Protein AF-A0A367I1Z3-F1 (afdb_monomer_lite)

Secondary structure (DSSP, 8-state):
---------EEEEEEEE-TTS---SSGGG-EEEEESSHHHHHSTT--EEEPPHHHHHHHHHTT-HHHHHHTEEEEEEESS---STT-EEEEEEEEEESSTTTSPEEEEEEETTSS-EEEEE--TTBPPPPSEEEEEEEEPPHHHHHHHHHSTTS--S--SPPPGGGGT------------GGGS-BPEEEPPBSS-----

Sequence (200 aa):
MGTNTIGRQSWTLTAVRDFKSALDEDIEWEEFSYGRTSDELEEEDRRTAFLPSGIVYLLVRANLASEALESGFVTEMCSYPKNGEEWVCFERIVLSSIHPPFGPTIARYAVEDGEDSVEMIQLRCGESLPKKLWLRVVELDPSTMAWLIDSDLSLGKHKGQSTLDDWCEIGEVTRNARNKPWKRKQLALPGPPSKSYKFR

Radius of gyration: 18.18 Å; chains: 1; bounding box: 50×52×44 Å

Structure (mmCIF, N/CA/C/O backbone):
data_AF-A0A367I1Z3-F1
#
_entry.id   AF-A0A367I1Z3-F1
#
loop_
_atom_site.group_PDB
_atom_site.id
_atom_site.type_symbol
_atom_site.label_atom_id
_atom_site.label_alt_id
_atom_site.label_comp_id
_atom_site.label_asym_id
_atom_site.label_entity_id
_atom_site.label_seq_id
_atom_site.pdbx_PDB_ins_code
_atom_site.Cartn_x
_atom_site.Cartn_y
_atom_site.Cartn_z
_atom_site.occupancy
_atom_site.B_iso_or_equiv
_atom_site.auth_seq_id
_atom_site.auth_comp_id
_atom_site.auth_asym_id
_atom_site.auth_atom_id
_atom_site.pdbx_PDB_model_num
ATOM 1 N N . MET A 1 1 ? 23.064 -24.450 -12.077 1.00 31.00 1 MET A N 1
ATOM 2 C CA . MET A 1 1 ? 22.209 -23.442 -12.738 1.00 31.00 1 MET A CA 1
ATOM 3 C C . MET A 1 1 ? 20.850 -23.489 -12.062 1.00 31.00 1 MET A C 1
ATOM 5 O O . MET A 1 1 ? 20.111 -24.432 -12.296 1.00 31.00 1 MET A O 1
ATOM 9 N N . GLY A 1 2 ? 20.585 -22.577 -11.125 1.00 30.83 2 GLY A N 1
ATOM 10 C CA . GLY A 1 2 ? 19.311 -22.538 -10.405 1.00 30.83 2 GLY A CA 1
ATOM 11 C C . GLY A 1 2 ? 18.259 -21.844 -11.259 1.00 30.83 2 GLY A C 1
ATOM 12 O O . GLY A 1 2 ? 18.433 -20.690 -11.641 1.00 30.83 2 GLY A O 1
ATOM 13 N N . THR A 1 3 ? 17.189 -22.552 -11.594 1.00 34.47 3 THR A N 1
ATOM 14 C CA . THR A 1 3 ? 15.984 -21.957 -12.164 1.00 34.47 3 THR A CA 1
ATOM 15 C C . THR A 1 3 ? 15.343 -21.081 -11.090 1.00 34.47 3 THR A C 1
ATOM 17 O O . THR A 1 3 ? 14.702 -21.601 -10.181 1.00 34.47 3 THR A O 1
ATOM 20 N N . ASN A 1 4 ? 15.539 -19.761 -11.168 1.00 34.75 4 ASN A N 1
ATOM 21 C CA . ASN A 1 4 ? 14.809 -18.791 -10.351 1.00 34.75 4 ASN A CA 1
ATOM 22 C C . ASN A 1 4 ? 13.333 -18.824 -10.762 1.00 34.75 4 ASN A C 1
ATOM 24 O O . ASN A 1 4 ? 12.885 -18.048 -11.607 1.00 34.75 4 ASN A O 1
ATOM 28 N N . THR A 1 5 ? 12.570 -19.748 -10.189 1.00 38.66 5 THR A N 1
ATOM 29 C CA . THR A 1 5 ? 11.114 -19.670 -10.170 1.00 38.66 5 THR A CA 1
ATOM 30 C C . THR A 1 5 ? 10.752 -18.490 -9.280 1.00 38.66 5 THR A C 1
ATOM 32 O O . THR A 1 5 ? 10.619 -18.646 -8.071 1.00 38.66 5 THR A O 1
ATOM 35 N N . ILE A 1 6 ? 10.637 -17.294 -9.864 1.00 51.25 6 ILE A N 1
ATOM 36 C CA . ILE A 1 6 ? 9.934 -16.179 -9.224 1.00 51.25 6 ILE A CA 1
ATOM 37 C C . ILE A 1 6 ? 8.506 -16.686 -9.030 1.00 51.25 6 ILE A C 1
ATOM 39 O O . ILE A 1 6 ? 7.734 -16.784 -9.986 1.00 51.25 6 ILE A O 1
ATOM 43 N N . GLY A 1 7 ? 8.211 -17.142 -7.815 1.00 57.66 7 GLY A N 1
ATOM 44 C CA . GLY A 1 7 ? 6.911 -17.680 -7.460 1.00 57.66 7 GLY A CA 1
ATOM 45 C C . GLY A 1 7 ? 5.836 -16.647 -7.769 1.00 57.66 7 GLY A C 1
ATOM 46 O O . GLY A 1 7 ? 6.014 -15.449 -7.529 1.00 57.66 7 GLY A O 1
ATOM 47 N N . ARG A 1 8 ? 4.711 -17.108 -8.318 1.00 74.75 8 ARG A N 1
ATOM 48 C CA . ARG A 1 8 ? 3.498 -16.295 -8.378 1.00 74.75 8 ARG A CA 1
ATOM 49 C C . ARG A 1 8 ? 3.098 -15.985 -6.943 1.00 74.75 8 ARG A C 1
ATOM 51 O O . ARG A 1 8 ? 2.644 -16.875 -6.233 1.00 74.75 8 ARG A O 1
ATOM 58 N N . GLN A 1 9 ? 3.312 -14.751 -6.520 1.00 83.94 9 GLN A N 1
ATOM 59 C CA . GLN A 1 9 ? 3.034 -14.317 -5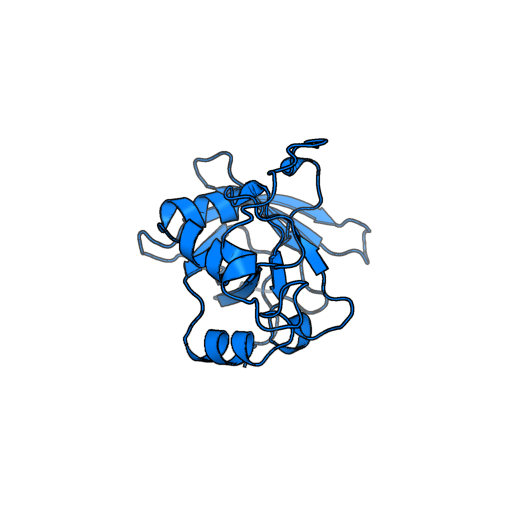.161 1.00 83.94 9 GLN A CA 1
ATOM 60 C C . GLN A 1 9 ? 2.090 -13.132 -5.186 1.00 83.94 9 GLN A C 1
ATOM 62 O O . GLN A 1 9 ? 2.141 -12.302 -6.096 1.00 83.94 9 GLN A O 1
ATOM 67 N N . SER A 1 10 ? 1.229 -13.088 -4.179 1.00 92.62 10 SER A N 1
ATOM 68 C CA . SER A 1 10 ? 0.361 -11.963 -3.876 1.00 92.62 10 SER A CA 1
ATOM 69 C C . SER A 1 10 ? 0.485 -11.622 -2.403 1.00 92.62 10 SER A C 1
ATOM 71 O O . SER A 1 10 ? 0.636 -12.517 -1.570 1.00 92.62 10 SER A O 1
ATOM 73 N N . TRP A 1 11 ? 0.449 -10.337 -2.095 1.00 95.75 11 TRP A N 1
ATOM 74 C CA . TRP A 1 11 ? 0.571 -9.816 -0.740 1.00 95.75 11 TRP A CA 1
ATOM 75 C C . TRP A 1 11 ? -0.134 -8.463 -0.656 1.00 95.75 11 TRP A C 1
ATOM 77 O O . TRP A 1 11 ? -0.562 -7.929 -1.681 1.00 95.75 11 TRP A O 1
ATOM 87 N N . THR A 1 12 ? -0.294 -7.927 0.549 1.00 96.81 12 THR A N 1
ATOM 88 C CA . THR A 1 12 ? -1.122 -6.740 0.780 1.00 96.81 12 THR A CA 1
ATOM 89 C C . THR A 1 12 ? -0.440 -5.736 1.699 1.00 96.81 12 THR A C 1
ATOM 91 O O . THR A 1 12 ? 0.496 -6.048 2.427 1.00 96.81 12 THR A O 1
ATOM 94 N N . LEU A 1 13 ? -0.880 -4.490 1.646 1.00 96.88 13 LEU A N 1
ATOM 95 C CA . LEU A 1 13 ? -0.508 -3.484 2.626 1.00 96.88 13 LEU A CA 1
ATOM 96 C C . LEU A 1 13 ? -1.769 -2.727 3.003 1.00 96.88 13 LEU A C 1
ATOM 98 O O . LEU A 1 13 ? -2.422 -2.162 2.127 1.00 96.88 13 LEU A O 1
ATOM 102 N N . THR A 1 14 ? -2.093 -2.724 4.287 1.00 96.88 14 THR A N 1
ATOM 103 C CA . THR A 1 14 ? -3.223 -1.967 4.814 1.00 96.88 14 THR A CA 1
ATOM 104 C C . THR A 1 14 ? -2.736 -0.579 5.193 1.00 96.88 14 THR A C 1
ATOM 106 O O . THR A 1 14 ? -1.713 -0.447 5.869 1.00 96.88 14 THR A O 1
ATOM 109 N N . ALA A 1 15 ? -3.457 0.444 4.747 1.00 95.44 15 ALA A N 1
ATOM 110 C CA . ALA A 1 15 ? -3.241 1.833 5.109 1.00 95.44 15 ALA A CA 1
ATOM 111 C C . ALA A 1 15 ? -4.505 2.371 5.787 1.00 95.44 15 ALA A C 1
ATOM 113 O O . ALA A 1 15 ? -5.612 2.157 5.303 1.00 95.44 15 ALA A O 1
ATOM 114 N N . VAL A 1 16 ? -4.328 3.065 6.903 1.00 93.38 16 VAL A N 1
ATOM 115 C CA . VAL A 1 16 ? -5.387 3.662 7.721 1.00 93.38 16 VAL A CA 1
ATOM 116 C C . VAL A 1 16 ? -5.079 5.143 7.861 1.00 93.38 16 VAL A C 1
ATOM 118 O O . VAL A 1 16 ? -3.929 5.502 8.133 1.00 93.38 16 VAL A O 1
ATOM 121 N N . ARG A 1 17 ? -6.077 6.006 7.668 1.00 88.56 17 ARG A N 1
ATOM 122 C CA . ARG A 1 17 ? -5.887 7.454 7.808 1.00 88.56 17 ARG A CA 1
ATOM 123 C C . ARG A 1 17 ? -5.414 7.796 9.221 1.00 88.56 17 ARG A C 1
ATOM 125 O O . ARG A 1 17 ? -5.967 7.309 10.204 1.00 88.56 17 ARG A O 1
ATOM 132 N N . ASP A 1 18 ? -4.397 8.648 9.337 1.00 82.12 18 ASP A N 1
ATOM 133 C CA . ASP A 1 18 ? -3.994 9.184 10.636 1.00 82.12 18 ASP A CA 1
ATOM 134 C C . ASP A 1 18 ? -4.840 10.413 10.998 1.00 82.12 18 ASP A C 1
ATOM 136 O O . ASP A 1 18 ? -4.564 11.536 10.576 1.00 82.12 18 ASP A O 1
ATOM 140 N N . PHE A 1 19 ? -5.845 10.221 11.854 1.00 71.31 19 PHE A N 1
ATOM 141 C CA . PHE A 1 19 ? -6.732 11.289 12.343 1.00 71.31 19 PHE A CA 1
ATOM 142 C C . PHE A 1 19 ? -6.039 12.318 13.267 1.00 71.31 19 PHE A C 1
ATOM 144 O O . PHE A 1 19 ? -6.698 13.146 13.904 1.00 71.31 19 PHE A O 1
ATOM 151 N N . LYS A 1 20 ? -4.706 12.265 13.404 1.00 63.59 20 LYS A N 1
ATOM 152 C CA . LYS A 1 20 ? -3.903 13.285 14.099 1.00 63.59 20 LYS A CA 1
ATOM 153 C C . LYS A 1 20 ? -3.451 14.418 13.174 1.00 63.59 20 LYS A C 1
ATOM 155 O O . LYS A 1 20 ? -3.056 15.466 13.706 1.00 63.59 20 LYS A O 1
ATOM 160 N N . SER A 1 21 ? -3.481 14.209 11.854 1.00 56.38 21 SER A N 1
ATOM 161 C CA . SER A 1 21 ? -3.215 15.244 10.850 1.00 56.38 21 SER A CA 1
ATOM 162 C C . SER A 1 21 ? -4.359 16.264 10.821 1.00 56.38 21 SER A C 1
ATOM 164 O O . SER A 1 21 ? -5.495 15.944 11.168 1.00 56.38 21 SER A O 1
ATOM 166 N N . ALA A 1 22 ? -4.055 17.519 10.478 1.00 56.84 22 ALA A N 1
ATOM 167 C CA . ALA A 1 22 ? -5.100 18.516 10.240 1.00 56.84 22 ALA A CA 1
ATOM 168 C C . ALA A 1 22 ? -6.006 18.015 9.109 1.00 56.84 22 ALA A C 1
ATOM 170 O O . ALA A 1 22 ? -5.489 17.419 8.177 1.00 56.84 22 ALA A O 1
ATOM 171 N N . LEU A 1 23 ? -7.317 18.251 9.207 1.00 60.41 23 LEU A N 1
ATOM 172 C CA . LEU A 1 23 ? -8.293 17.855 8.191 1.00 60.41 23 LEU A CA 1
ATOM 173 C C . LEU A 1 23 ? -8.013 18.620 6.886 1.00 60.41 23 LEU A C 1
ATOM 175 O O . LEU A 1 23 ? -8.546 19.713 6.693 1.00 60.41 23 LEU A O 1
ATOM 179 N N . ASP A 1 24 ? -7.155 18.083 6.020 1.00 62.50 24 ASP A N 1
ATOM 180 C CA . ASP A 1 24 ? -7.116 18.474 4.617 1.00 62.50 24 ASP A CA 1
ATOM 181 C C . ASP A 1 24 ? -8.055 17.539 3.835 1.00 62.50 24 ASP A C 1
ATOM 183 O O . ASP A 1 24 ? -8.243 16.363 4.173 1.00 62.50 24 ASP A O 1
ATOM 187 N N . GLU A 1 25 ? -8.724 18.095 2.830 1.00 68.12 25 GLU A N 1
ATOM 188 C CA . GLU A 1 25 ? -9.640 17.337 1.968 1.00 68.12 25 GLU A CA 1
ATOM 189 C C . GLU A 1 25 ? -8.873 16.642 0.834 1.00 68.12 25 GLU A C 1
ATOM 191 O O . GLU A 1 25 ? -9.368 15.689 0.233 1.00 68.12 25 GLU A O 1
ATOM 196 N N . ASP A 1 26 ? -7.643 17.083 0.561 1.00 81.12 26 ASP A N 1
ATOM 197 C CA . ASP A 1 26 ? -6.820 16.545 -0.511 1.00 81.12 26 ASP A CA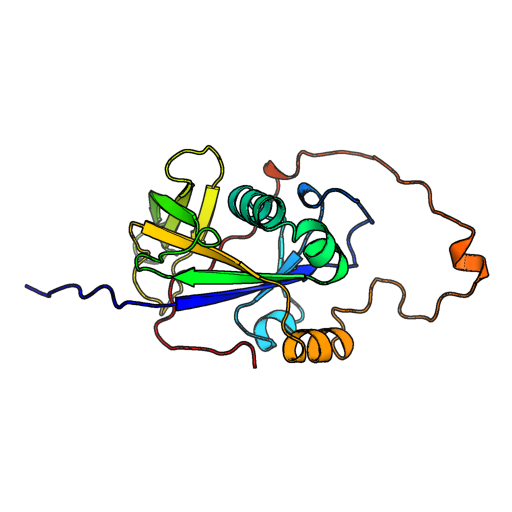 1
ATOM 198 C C . ASP A 1 26 ? -5.974 15.355 -0.018 1.00 81.12 26 ASP A C 1
ATOM 200 O O . ASP A 1 26 ? -5.058 15.503 0.792 1.00 81.12 26 ASP A O 1
ATOM 204 N N . ILE A 1 27 ? -6.202 14.170 -0.597 1.00 85.62 27 ILE A N 1
ATOM 205 C CA . ILE A 1 27 ? -5.531 12.908 -0.222 1.00 85.62 27 ILE A CA 1
ATOM 206 C C . ILE A 1 27 ? -3.994 12.951 -0.267 1.00 85.62 27 ILE A C 1
ATOM 208 O O . ILE A 1 27 ? -3.315 12.209 0.440 1.00 85.62 27 ILE A O 1
ATOM 212 N N . GLU A 1 28 ? -3.426 13.840 -1.080 1.00 83.12 28 GLU A N 1
ATOM 213 C CA . GLU A 1 28 ? -1.979 14.044 -1.195 1.00 83.12 28 GLU A CA 1
ATOM 214 C C . GLU A 1 28 ? -1.352 14.704 0.044 1.00 83.12 28 GLU A C 1
ATOM 216 O O . GLU A 1 28 ? -0.129 14.664 0.212 1.00 83.12 28 GLU A O 1
ATOM 221 N N . TRP A 1 29 ? -2.170 15.334 0.889 1.00 80.69 29 TRP A N 1
ATOM 222 C CA . TRP A 1 29 ? -1.752 16.083 2.076 1.00 80.69 29 TRP A CA 1
ATOM 223 C C . TRP A 1 29 ? -2.045 15.349 3.380 1.00 80.69 29 TRP A C 1
ATOM 225 O O . TRP A 1 29 ? -1.696 15.850 4.449 1.00 80.69 29 TRP A O 1
ATOM 235 N N . GLU A 1 30 ? -2.590 14.142 3.285 1.00 85.06 30 GLU A N 1
ATOM 236 C CA . GLU A 1 30 ? -2.908 13.308 4.430 1.00 85.06 30 GLU A CA 1
ATOM 237 C C . GLU A 1 30 ? -1.833 12.247 4.662 1.00 85.06 30 GLU A C 1
ATOM 239 O O . GLU A 1 30 ? -1.250 11.670 3.735 1.00 85.06 30 GLU A O 1
ATOM 244 N N . GLU A 1 31 ? -1.563 11.993 5.939 1.00 88.12 31 GLU A N 1
ATOM 245 C CA . GLU A 1 31 ? -0.687 10.911 6.355 1.00 88.12 31 GLU A CA 1
ATOM 246 C C . GLU A 1 31 ? -1.503 9.667 6.703 1.00 88.12 31 GLU A C 1
ATOM 248 O O . GLU A 1 31 ? -2.594 9.729 7.272 1.00 88.12 31 GLU A O 1
ATOM 253 N N . PHE A 1 32 ? -0.936 8.511 6.378 1.00 91.75 32 PHE A N 1
ATOM 254 C CA . PHE A 1 32 ? -1.534 7.215 6.648 1.00 91.75 32 PHE A CA 1
ATOM 255 C C . PHE A 1 32 ? -0.606 6.410 7.547 1.00 91.75 32 PHE A C 1
ATOM 257 O O . PHE A 1 32 ? 0.598 6.325 7.286 1.00 91.75 32 PHE A O 1
ATOM 264 N N . SER A 1 33 ? -1.169 5.797 8.587 1.00 92.62 33 SER A N 1
ATOM 265 C CA . SER A 1 33 ? -0.539 4.664 9.267 1.00 92.62 33 SER A CA 1
ATOM 266 C C . SER A 1 33 ? -0.638 3.443 8.358 1.00 92.62 33 SER A C 1
ATOM 268 O O . SER A 1 33 ? -1.638 3.269 7.665 1.00 92.62 33 SER A O 1
ATOM 270 N N . TYR A 1 34 ? 0.381 2.590 8.328 1.00 93.81 34 TYR A N 1
ATOM 271 C CA . TYR A 1 34 ? 0.398 1.453 7.408 1.00 93.81 34 TYR A CA 1
ATOM 272 C C . TYR A 1 34 ? 1.084 0.225 8.002 1.00 93.81 34 TYR A C 1
ATOM 274 O O . TYR A 1 34 ? 2.042 0.345 8.763 1.00 93.81 34 TYR A O 1
ATOM 282 N N . GLY A 1 35 ? 0.623 -0.960 7.605 1.00 93.88 35 GLY A N 1
ATOM 283 C CA . GLY A 1 35 ? 1.171 -2.227 8.077 1.00 93.88 35 GLY A CA 1
ATOM 284 C C . GLY A 1 35 ? 0.707 -3.423 7.254 1.00 93.88 35 GLY A C 1
ATOM 285 O O . GLY A 1 35 ? -0.299 -3.377 6.542 1.00 93.88 35 GLY A O 1
ATOM 286 N N . ARG A 1 36 ? 1.481 -4.506 7.318 1.00 93.69 36 ARG A N 1
ATOM 287 C CA . ARG A 1 36 ? 1.153 -5.796 6.685 1.00 93.69 36 ARG A CA 1
ATOM 288 C C . ARG A 1 36 ? 0.192 -6.621 7.541 1.00 93.69 36 ARG A C 1
ATOM 290 O O . ARG A 1 36 ? -0.559 -7.432 7.005 1.00 93.69 36 ARG A O 1
ATOM 297 N N . THR A 1 37 ? 0.241 -6.428 8.855 1.00 93.50 37 THR A N 1
ATOM 298 C CA . THR A 1 37 ? -0.593 -7.098 9.863 1.00 93.50 37 THR A CA 1
ATOM 299 C C . THR A 1 37 ? -1.183 -6.063 10.817 1.00 93.50 37 THR A C 1
ATOM 301 O O . THR A 1 37 ? -0.676 -4.941 10.885 1.00 93.50 37 THR A O 1
ATOM 304 N N . SER A 1 38 ? -2.233 -6.429 11.560 1.00 92.50 38 SER A N 1
ATOM 305 C CA . SER A 1 38 ? -2.770 -5.561 12.617 1.00 92.50 38 SER A CA 1
ATOM 306 C C . SER A 1 38 ? -1.720 -5.244 13.681 1.00 92.50 38 SER A C 1
ATOM 308 O O . SER A 1 38 ? -1.630 -4.100 14.104 1.00 92.50 38 SER A O 1
ATOM 310 N N . ASP A 1 39 ? -0.869 -6.214 14.036 1.00 91.75 39 ASP A N 1
ATOM 311 C CA . ASP A 1 39 ? 0.184 -6.030 15.045 1.00 91.75 39 ASP A CA 1
ATOM 312 C C . ASP A 1 39 ? 1.129 -4.870 14.680 1.00 91.75 39 ASP A C 1
ATOM 314 O O . ASP A 1 39 ? 1.426 -4.031 15.522 1.00 91.75 39 ASP A O 1
ATOM 318 N N . GLU A 1 40 ? 1.537 -4.761 13.406 1.00 91.56 40 GLU A N 1
ATOM 319 C CA . GLU A 1 40 ? 2.395 -3.662 12.920 1.00 91.56 40 GLU A CA 1
ATOM 320 C C . GLU A 1 40 ? 1.721 -2.282 13.037 1.00 91.56 40 GLU A C 1
ATOM 322 O O . GLU A 1 40 ? 2.402 -1.260 13.104 1.00 91.56 40 GLU A O 1
ATOM 327 N N . LEU A 1 41 ? 0.386 -2.234 13.038 1.00 90.44 41 LEU A N 1
ATOM 328 C CA . LEU A 1 41 ? -0.399 -1.006 13.186 1.00 90.44 41 LEU A CA 1
ATOM 329 C C . LEU A 1 41 ? -0.765 -0.692 14.645 1.00 90.44 41 LEU A C 1
ATOM 331 O O . LEU A 1 41 ? -1.111 0.450 14.944 1.00 90.44 41 LEU A O 1
ATOM 335 N N . GLU A 1 42 ? -0.686 -1.672 15.543 1.00 89.00 42 GLU A N 1
ATOM 336 C CA . GLU A 1 42 ? -0.900 -1.501 16.986 1.00 89.00 42 GLU A CA 1
ATOM 337 C C . GLU A 1 42 ? 0.386 -1.092 17.725 1.00 89.00 42 GLU A C 1
ATOM 339 O O . GLU A 1 42 ? 0.312 -0.606 18.854 1.00 89.00 42 GLU A O 1
ATOM 344 N N . GLU A 1 43 ? 1.559 -1.217 17.089 1.00 86.50 43 GLU A N 1
ATOM 345 C CA . GLU A 1 43 ? 2.841 -0.759 17.639 1.00 86.50 43 GLU A CA 1
ATOM 346 C C . GLU A 1 43 ? 2.807 0.739 18.023 1.00 86.50 43 GLU A C 1
ATOM 348 O O . GLU A 1 43 ? 2.303 1.601 17.290 1.00 86.50 43 GLU A O 1
ATOM 353 N N . GLU A 1 44 ? 3.371 1.073 19.192 1.00 80.00 44 GLU A N 1
ATOM 354 C CA . GLU A 1 44 ? 3.424 2.458 19.686 1.00 80.00 44 GLU A CA 1
ATOM 355 C C . GLU A 1 44 ? 4.268 3.368 18.778 1.00 80.00 44 GLU A C 1
ATOM 357 O O . GLU A 1 44 ? 3.955 4.550 18.621 1.00 80.00 44 GLU A O 1
ATOM 362 N N . ASP A 1 45 ? 5.319 2.823 18.157 1.00 80.56 45 ASP A N 1
ATOM 363 C CA . ASP A 1 45 ? 6.224 3.515 17.236 1.00 80.56 45 ASP A CA 1
ATOM 364 C C . ASP A 1 45 ? 5.854 3.320 15.756 1.00 80.56 45 ASP A C 1
ATOM 366 O O . ASP A 1 45 ? 6.685 3.552 14.863 1.00 80.56 45 ASP A O 1
ATOM 370 N N . ARG A 1 46 ? 4.591 2.949 15.486 1.00 85.31 46 ARG A N 1
ATOM 371 C CA . ARG A 1 46 ? 4.052 2.871 14.126 1.00 85.31 46 ARG A CA 1
ATOM 372 C C . ARG A 1 46 ? 4.344 4.147 13.348 1.00 85.31 46 ARG A C 1
ATOM 374 O O . ARG A 1 46 ? 4.329 5.268 13.865 1.00 85.31 46 ARG A O 1
ATOM 381 N N . ARG A 1 47 ? 4.599 3.974 12.057 1.00 83.94 47 ARG A N 1
ATOM 382 C CA . ARG A 1 47 ? 4.988 5.073 11.176 1.00 83.94 47 ARG A CA 1
ATOM 383 C C . ARG A 1 47 ? 3.791 5.578 10.398 1.00 83.94 47 ARG A C 1
ATOM 385 O O . ARG A 1 47 ? 3.006 4.787 9.884 1.00 83.94 47 ARG A O 1
ATOM 392 N N . THR A 1 48 ? 3.739 6.892 10.246 1.00 88.19 48 THR A N 1
ATOM 393 C CA . THR A 1 48 ? 2.861 7.569 9.301 1.00 88.19 48 THR A CA 1
ATOM 394 C C . THR A 1 48 ? 3.671 8.041 8.097 1.00 88.19 48 THR A C 1
ATOM 396 O O . THR A 1 48 ? 4.879 8.302 8.194 1.00 88.19 48 THR A O 1
ATOM 399 N N . ALA A 1 49 ? 3.043 8.073 6.927 1.00 89.44 49 ALA A N 1
ATOM 400 C CA . ALA A 1 49 ? 3.661 8.589 5.714 1.00 89.44 49 ALA A CA 1
ATOM 401 C C . ALA A 1 49 ? 2.612 9.102 4.723 1.00 89.44 49 ALA A C 1
ATOM 403 O O . ALA A 1 49 ? 1.471 8.643 4.720 1.00 89.44 49 ALA A O 1
ATOM 404 N N . PHE A 1 50 ? 3.033 10.013 3.845 1.00 91.00 50 PHE A N 1
ATOM 405 C CA . PHE A 1 50 ? 2.226 10.464 2.710 1.00 91.00 50 PHE A CA 1
ATOM 406 C C . PHE A 1 50 ? 2.145 9.374 1.646 1.00 91.00 50 PHE A C 1
ATOM 408 O O . PHE A 1 50 ? 3.105 8.620 1.441 1.00 91.00 50 PHE A O 1
ATOM 415 N N . LEU A 1 51 ? 1.036 9.322 0.915 1.00 93.12 51 LEU A N 1
ATOM 416 C CA . LEU A 1 51 ? 0.897 8.374 -0.184 1.00 93.12 51 LEU A CA 1
ATOM 417 C C . LEU A 1 51 ? 1.841 8.731 -1.351 1.00 93.12 51 LEU A C 1
ATOM 419 O O . LEU A 1 51 ? 1.990 9.906 -1.702 1.00 93.12 51 LEU A O 1
ATOM 423 N N . PRO A 1 52 ? 2.513 7.743 -1.970 1.00 93.81 52 PRO A N 1
ATOM 424 C CA . PRO A 1 52 ? 3.237 7.959 -3.214 1.00 93.81 52 PRO A CA 1
ATOM 425 C C . PRO A 1 52 ? 2.250 8.195 -4.363 1.00 93.81 52 PRO A C 1
ATOM 427 O O . PRO A 1 52 ? 1.116 7.709 -4.325 1.00 93.81 52 PRO A O 1
ATOM 430 N N . SER A 1 53 ? 2.693 8.886 -5.417 1.00 93.94 53 SER A N 1
ATOM 431 C CA . SER A 1 53 ? 1.817 9.256 -6.538 1.00 93.94 53 SER A CA 1
ATOM 432 C C . SER A 1 53 ? 1.172 8.044 -7.210 1.00 93.94 53 SER A C 1
ATOM 434 O O . SER A 1 53 ? -0.006 8.084 -7.536 1.00 93.94 53 SER A O 1
ATOM 436 N N . GLY A 1 54 ? 1.880 6.911 -7.296 1.00 95.06 54 GLY A N 1
ATOM 437 C CA . GLY A 1 54 ? 1.315 5.663 -7.814 1.00 95.06 54 GLY A CA 1
ATOM 438 C C . GLY A 1 54 ? 0.128 5.120 -7.017 1.00 95.06 54 GLY A C 1
ATOM 439 O O . GLY A 1 54 ? -0.752 4.507 -7.609 1.00 95.06 54 GLY A O 1
ATOM 440 N N . ILE A 1 55 ? 0.060 5.359 -5.704 1.00 96.44 55 ILE A N 1
ATOM 441 C CA . ILE A 1 55 ? -1.086 4.943 -4.881 1.00 96.44 55 ILE A CA 1
ATOM 442 C C . ILE A 1 55 ? -2.232 5.952 -5.004 1.00 96.44 55 ILE A C 1
ATOM 444 O O . ILE A 1 55 ? -3.379 5.538 -5.148 1.00 96.44 55 ILE A O 1
ATOM 448 N N . VAL A 1 56 ? -1.929 7.254 -5.035 1.00 95.00 56 VAL A N 1
ATOM 449 C CA . VAL A 1 56 ? -2.930 8.304 -5.303 1.00 95.00 56 VAL A CA 1
ATOM 450 C C . VAL A 1 56 ? -3.597 8.075 -6.663 1.00 95.00 56 VAL A C 1
ATOM 452 O O . VAL A 1 56 ? -4.822 8.057 -6.752 1.00 95.00 56 VAL A O 1
ATOM 455 N N . TYR A 1 57 ? -2.803 7.795 -7.700 1.00 95.06 57 TYR A N 1
ATOM 456 C CA . TYR A 1 57 ? -3.278 7.426 -9.033 1.00 95.06 57 TYR A CA 1
ATOM 457 C C . TYR A 1 57 ? -4.262 6.248 -8.992 1.00 95.06 57 TYR A C 1
ATOM 459 O O . TYR A 1 57 ? -5.329 6.309 -9.604 1.00 95.06 57 TYR A O 1
ATOM 467 N N . LEU A 1 58 ? -3.932 5.186 -8.247 1.00 95.88 58 LEU A N 1
ATOM 468 C CA . LEU A 1 58 ? -4.799 4.015 -8.110 1.00 95.88 58 LEU A CA 1
ATOM 469 C C . LEU A 1 58 ? -6.117 4.349 -7.403 1.00 95.88 58 LEU A C 1
ATOM 471 O O . LEU A 1 58 ? -7.165 3.898 -7.855 1.00 95.88 58 LEU A O 1
ATOM 475 N N . LEU A 1 59 ? -6.077 5.149 -6.335 1.00 96.19 59 LEU A N 1
ATOM 476 C CA . LEU A 1 59 ? -7.266 5.545 -5.573 1.00 96.19 59 LEU A CA 1
ATOM 477 C C . LEU A 1 59 ? -8.210 6.421 -6.395 1.00 96.19 59 LEU A C 1
ATOM 479 O O . LEU A 1 59 ? -9.413 6.173 -6.411 1.00 96.19 59 LEU A O 1
ATOM 483 N N . VAL A 1 60 ? -7.674 7.398 -7.132 1.00 94.75 60 VAL A N 1
ATOM 484 C CA . VAL A 1 60 ? -8.471 8.238 -8.038 1.00 94.75 60 VAL A CA 1
ATOM 485 C C . VAL A 1 60 ? -9.078 7.392 -9.157 1.00 94.75 60 VAL A C 1
ATOM 487 O O . VAL A 1 60 ? -10.268 7.505 -9.440 1.00 94.75 60 VAL A O 1
ATOM 490 N N . ARG A 1 61 ? -8.289 6.496 -9.765 1.00 94.12 61 ARG A N 1
ATOM 491 C CA . ARG A 1 61 ? -8.759 5.607 -10.837 1.00 94.12 61 ARG A CA 1
ATOM 492 C C . ARG A 1 61 ? -9.846 4.635 -10.370 1.00 94.12 61 ARG A C 1
ATOM 494 O O . ARG A 1 61 ? -10.745 4.334 -11.149 1.00 94.12 61 ARG A O 1
ATOM 501 N N . ALA A 1 62 ? -9.756 4.142 -9.137 1.00 95.12 62 ALA A N 1
ATOM 502 C CA . ALA A 1 62 ? -10.744 3.245 -8.542 1.00 95.12 62 ALA A CA 1
ATOM 503 C C . ALA A 1 62 ? -11.958 3.981 -7.947 1.00 95.12 62 ALA A C 1
ATOM 505 O O . ALA A 1 62 ? -12.889 3.320 -7.503 1.00 95.12 62 ALA A O 1
ATOM 506 N N . ASN A 1 63 ? -11.958 5.322 -7.940 1.00 95.88 63 ASN A N 1
ATOM 507 C CA . ASN A 1 63 ? -12.942 6.145 -7.235 1.00 95.88 63 ASN A CA 1
ATOM 508 C C . ASN A 1 63 ? -13.051 5.781 -5.738 1.00 95.88 63 ASN A C 1
ATOM 510 O O . ASN A 1 63 ? -14.151 5.668 -5.218 1.00 95.88 63 ASN A O 1
ATOM 514 N N . LEU A 1 64 ? -11.899 5.582 -5.080 1.00 95.94 64 LEU A N 1
ATOM 515 C CA . LEU A 1 64 ? -11.771 5.209 -3.661 1.00 95.94 64 LEU A CA 1
ATOM 516 C C . LEU A 1 64 ? -11.085 6.286 -2.803 1.00 95.94 64 LEU A C 1
ATOM 518 O O . LEU A 1 64 ? -10.626 6.025 -1.690 1.00 95.94 64 LEU A O 1
ATOM 522 N N . ALA A 1 65 ? -10.919 7.497 -3.339 1.00 94.06 65 ALA A N 1
ATOM 523 C CA . ALA A 1 65 ? -10.217 8.569 -2.637 1.00 94.06 65 ALA A CA 1
ATOM 524 C C . ALA A 1 65 ? -10.980 9.033 -1.384 1.00 94.06 65 ALA A C 1
ATOM 526 O O . ALA A 1 65 ? -10.360 9.290 -0.353 1.00 94.06 65 ALA A O 1
ATOM 527 N N . SER A 1 66 ? -12.311 9.110 -1.459 1.00 91.44 66 SER A N 1
ATOM 528 C CA . SER A 1 66 ? -13.159 9.515 -0.335 1.00 91.44 66 SER A CA 1
ATOM 529 C C . SER A 1 66 ? -13.165 8.461 0.771 1.00 91.44 66 SER A C 1
ATOM 531 O O . SER A 1 66 ? -12.990 8.794 1.936 1.00 91.44 66 SER A O 1
ATOM 533 N N . GLU A 1 67 ? -13.266 7.191 0.404 1.00 93.38 67 GLU A N 1
ATOM 534 C CA . GLU A 1 67 ? -13.262 6.028 1.289 1.00 93.38 67 GLU A CA 1
ATOM 535 C C . GLU A 1 67 ? -11.913 5.899 2.017 1.00 93.38 67 GLU A C 1
ATOM 537 O O . GLU A 1 67 ? -11.857 5.669 3.230 1.00 93.38 67 GLU A O 1
ATOM 542 N N . ALA A 1 68 ? -10.811 6.142 1.295 1.00 93.44 68 ALA A N 1
ATOM 543 C CA . ALA A 1 68 ? -9.472 6.204 1.872 1.00 93.44 68 ALA A CA 1
ATOM 544 C C . ALA A 1 68 ? -9.324 7.348 2.886 1.00 93.44 68 ALA A C 1
ATOM 546 O O . ALA A 1 68 ? -8.676 7.169 3.918 1.00 93.44 68 ALA A O 1
ATOM 547 N N . LEU A 1 69 ? -9.923 8.509 2.610 1.00 90.88 69 LEU A N 1
ATOM 548 C CA . LEU A 1 69 ? -9.961 9.637 3.541 1.00 90.88 69 LEU A CA 1
ATOM 549 C C . LEU A 1 69 ?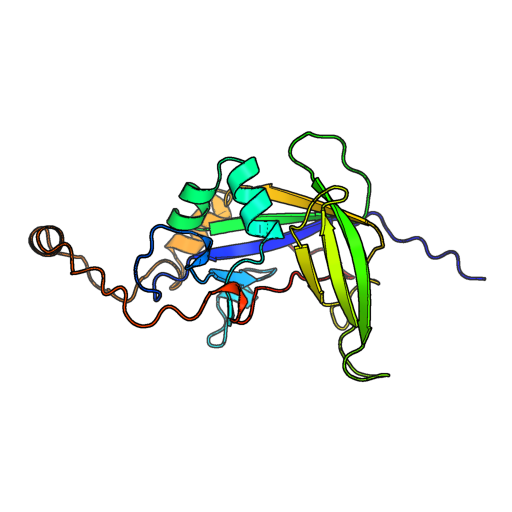 -10.917 9.400 4.715 1.00 90.88 69 LEU A C 1
ATOM 551 O O . LEU A 1 69 ? -10.733 9.980 5.778 1.00 90.88 69 LEU A O 1
ATOM 555 N N . GLU A 1 70 ? -11.940 8.571 4.575 1.00 88.31 70 GLU A N 1
ATOM 556 C CA . GLU A 1 70 ? -12.841 8.272 5.687 1.00 88.31 70 GLU A CA 1
ATOM 557 C C . GLU A 1 70 ? -12.196 7.311 6.687 1.00 88.31 70 GLU A C 1
ATOM 559 O O . GLU A 1 70 ? -12.281 7.519 7.896 1.00 88.31 70 GLU A O 1
ATOM 564 N N . SER A 1 71 ? -11.535 6.267 6.190 1.00 90.50 71 SER A N 1
ATOM 565 C CA . SER A 1 71 ? -11.034 5.177 7.031 1.00 90.50 71 SER A CA 1
ATOM 566 C C . SER A 1 71 ? -9.654 4.687 6.601 1.00 90.50 71 SER A C 1
ATOM 568 O O . SER A 1 71 ? -8.719 4.643 7.405 1.00 90.50 71 SER A O 1
ATOM 570 N N . GLY A 1 72 ? -9.506 4.337 5.328 1.00 94.44 72 GLY A N 1
ATOM 571 C CA . GLY A 1 72 ? -8.302 3.729 4.794 1.00 94.44 72 GLY A CA 1
ATOM 572 C C . GLY A 1 72 ? -8.605 2.807 3.621 1.00 94.44 72 GLY A C 1
ATOM 573 O O . GLY A 1 72 ? -9.695 2.812 3.059 1.00 94.44 72 GLY A O 1
ATOM 574 N N . PHE A 1 73 ? -7.614 2.015 3.229 1.00 97.12 73 PHE A N 1
ATOM 575 C CA . PHE A 1 73 ? -7.700 1.117 2.081 1.00 97.12 73 PHE A CA 1
ATOM 576 C C . PHE A 1 73 ? -6.655 0.002 2.179 1.00 97.12 73 PHE A C 1
ATOM 578 O O . PHE A 1 73 ? -5.699 0.066 2.959 1.00 97.12 73 PHE A O 1
ATOM 585 N N . VAL A 1 74 ? -6.803 -1.020 1.341 1.00 97.81 74 VAL A N 1
ATOM 586 C CA . VAL A 1 74 ? -5.802 -2.071 1.152 1.00 97.81 74 VAL A CA 1
ATOM 587 C C . VAL A 1 74 ? -5.187 -1.936 -0.232 1.00 97.81 74 VAL A C 1
ATOM 589 O O . VAL A 1 74 ? -5.882 -1.911 -1.244 1.00 97.81 74 VAL A O 1
ATOM 592 N N . THR A 1 75 ? -3.859 -1.895 -0.289 1.00 97.81 75 THR A N 1
ATOM 593 C CA . THR A 1 75 ? -3.117 -2.095 -1.536 1.00 97.81 75 THR A CA 1
ATOM 594 C C . THR A 1 75 ? -2.883 -3.584 -1.725 1.00 97.81 75 THR A C 1
ATOM 596 O O . THR A 1 75 ? -2.202 -4.213 -0.915 1.00 97.81 75 THR A O 1
ATOM 599 N N . GLU A 1 76 ? -3.399 -4.154 -2.806 1.00 97.12 76 GLU A N 1
ATOM 600 C CA . GLU A 1 76 ? -3.088 -5.519 -3.207 1.00 97.12 76 GLU A CA 1
ATOM 601 C C . GLU A 1 76 ? -1.977 -5.533 -4.256 1.00 97.12 76 GLU A C 1
ATOM 603 O O . GLU A 1 76 ? -1.984 -4.770 -5.222 1.00 97.12 76 GLU A O 1
ATOM 608 N N . MET A 1 77 ? -1.021 -6.438 -4.072 1.00 96.38 77 MET A N 1
ATOM 609 C CA . MET A 1 77 ? 0.176 -6.568 -4.894 1.00 96.38 77 MET A CA 1
ATOM 610 C C . MET A 1 77 ? 0.303 -7.987 -5.423 1.00 96.38 77 MET A C 1
ATOM 612 O O . MET A 1 77 ? 0.042 -8.950 -4.699 1.00 96.38 77 MET A O 1
ATOM 616 N N . CYS A 1 78 ? 0.782 -8.143 -6.657 1.00 94.75 78 CYS A N 1
ATOM 617 C CA . CYS A 1 78 ? 1.265 -9.436 -7.129 1.00 94.75 78 CYS A CA 1
ATOM 618 C C . CYS A 1 78 ? 2.393 -9.349 -8.167 1.00 94.75 78 CYS A C 1
ATOM 620 O O . CYS A 1 78 ? 2.561 -8.359 -8.879 1.00 94.75 78 CYS A O 1
ATOM 622 N N . SER A 1 79 ? 3.190 -10.419 -8.240 1.00 93.75 79 SER A N 1
ATOM 623 C CA . SER A 1 79 ? 4.365 -10.542 -9.121 1.00 93.75 79 SER A CA 1
ATOM 624 C C . SER A 1 79 ? 4.057 -11.127 -10.505 1.00 93.75 79 SER A C 1
ATOM 626 O O . SER A 1 79 ? 4.975 -11.403 -11.280 1.00 93.75 79 SER A O 1
ATOM 628 N N . TYR A 1 80 ? 2.784 -11.380 -10.809 1.00 91.88 80 TYR A N 1
ATOM 629 C CA . TYR A 1 80 ? 2.353 -12.080 -12.013 1.00 91.88 80 TYR A CA 1
ATOM 630 C C . TYR A 1 80 ? 1.229 -11.329 -12.729 1.00 91.88 80 TYR A C 1
ATOM 632 O O . TYR A 1 80 ? 0.461 -10.632 -12.069 1.00 91.88 80 TYR A O 1
ATOM 640 N N . PRO A 1 81 ? 1.093 -11.505 -14.057 1.00 90.88 81 PRO A N 1
ATOM 641 C CA . PRO A 1 81 ? 0.078 -10.805 -14.826 1.00 90.88 81 PRO A CA 1
ATOM 642 C C . PRO A 1 81 ? -1.330 -11.046 -14.292 1.00 90.88 81 PRO A C 1
ATOM 644 O O . PRO A 1 81 ? -1.750 -12.194 -14.108 1.00 90.88 81 PRO A O 1
ATOM 647 N N . LYS A 1 82 ? -2.058 -9.951 -14.082 1.00 88.75 82 LYS A N 1
ATOM 648 C CA . LYS A 1 82 ? -3.488 -9.953 -13.795 1.00 88.75 82 LYS A CA 1
ATOM 649 C C . LYS A 1 82 ? -4.242 -9.375 -14.980 1.00 88.75 82 LYS A C 1
ATOM 651 O O . LYS A 1 82 ? -3.832 -8.372 -15.554 1.00 88.75 82 LYS A O 1
ATOM 656 N N . ASN A 1 83 ? -5.348 -10.030 -15.309 1.00 75.88 83 ASN A N 1
ATOM 657 C CA . ASN A 1 83 ? -6.311 -9.539 -16.280 1.00 75.88 83 ASN A CA 1
ATOM 658 C C . ASN A 1 83 ? -7.443 -8.877 -15.490 1.00 75.88 83 ASN A C 1
ATOM 660 O O . ASN A 1 83 ? -8.029 -9.522 -14.621 1.00 75.88 83 ASN A O 1
ATOM 664 N N . GLY A 1 84 ? -7.717 -7.606 -15.764 1.00 79.56 84 GLY A N 1
ATOM 665 C CA . GLY A 1 84 ? -8.771 -6.833 -15.110 1.00 79.56 84 GLY A CA 1
ATOM 666 C C . GLY A 1 84 ? -8.431 -5.348 -15.115 1.00 79.56 84 GLY A C 1
ATOM 667 O O . GLY A 1 84 ? -7.277 -4.990 -14.905 1.00 79.56 84 GLY A O 1
ATOM 668 N N . GLU A 1 85 ? -9.424 -4.496 -15.354 1.00 81.38 85 GLU A N 1
ATOM 669 C CA . GLU A 1 85 ? -9.231 -3.042 -15.464 1.00 81.38 85 GLU A CA 1
ATOM 670 C C . GLU A 1 85 ? -8.795 -2.386 -14.144 1.00 81.38 85 GLU A C 1
ATOM 672 O O . GLU A 1 85 ? -8.194 -1.311 -14.160 1.00 81.38 85 GLU A O 1
ATOM 677 N N . GLU A 1 86 ? -9.045 -3.060 -13.018 1.00 89.19 86 GLU A N 1
ATOM 678 C CA . GLU A 1 86 ? -8.634 -2.651 -11.669 1.00 89.19 86 GLU A CA 1
ATOM 679 C C . GLU A 1 86 ? -7.133 -2.827 -11.415 1.00 89.19 86 GLU A C 1
ATOM 681 O O . GLU A 1 86 ? -6.556 -2.125 -10.587 1.00 89.19 86 GLU A O 1
ATOM 686 N N . TRP A 1 87 ? -6.494 -3.785 -12.095 1.00 94.69 87 TRP A N 1
ATOM 687 C CA . TRP A 1 87 ? -5.080 -4.087 -11.897 1.00 94.69 87 TRP A CA 1
ATOM 688 C C . TRP A 1 87 ? -4.230 -3.253 -12.844 1.00 94.69 87 TRP A C 1
ATOM 690 O O . TRP A 1 87 ? -4.364 -3.330 -14.065 1.00 94.69 87 TRP A O 1
ATOM 700 N N . VAL A 1 88 ? -3.287 -2.507 -12.282 1.00 95.38 88 VAL A N 1
ATOM 701 C CA . VAL A 1 88 ? -2.363 -1.666 -13.041 1.00 95.38 88 VAL A CA 1
ATOM 702 C C . VAL A 1 88 ? -0.963 -2.252 -12.973 1.00 95.38 88 VAL A C 1
ATOM 704 O O . VAL A 1 88 ? -0.487 -2.642 -11.907 1.00 95.38 88 VAL A O 1
ATOM 707 N N . CYS A 1 89 ? -0.308 -2.323 -14.130 1.00 95.25 89 CYS A N 1
ATOM 708 C CA . CYS A 1 89 ? 1.068 -2.778 -14.249 1.00 95.25 89 CYS A CA 1
ATOM 709 C C . CYS A 1 89 ? 2.038 -1.625 -13.966 1.00 95.25 89 CYS A C 1
ATOM 711 O O . CYS A 1 89 ? 1.966 -0.561 -14.581 1.00 95.25 89 CYS A O 1
ATOM 713 N N . PHE A 1 90 ? 2.964 -1.879 -13.053 1.00 96.12 90 PHE A N 1
ATOM 714 C CA . PHE A 1 90 ? 4.084 -1.022 -12.719 1.00 96.12 90 PHE A CA 1
ATOM 715 C C . PHE A 1 90 ? 5.386 -1.737 -13.098 1.00 96.12 90 PHE A C 1
ATOM 717 O O . PHE A 1 90 ? 5.650 -2.865 -12.662 1.00 96.12 90 PHE A O 1
ATOM 724 N N . GLU A 1 91 ? 6.224 -1.084 -13.895 1.00 95.81 91 GLU A N 1
ATOM 725 C CA . GLU A 1 91 ? 7.524 -1.598 -14.314 1.00 95.81 91 GLU A CA 1
ATOM 726 C C . GLU A 1 91 ? 8.647 -1.028 -13.449 1.00 95.81 91 GLU A C 1
ATOM 728 O O . GLU A 1 91 ? 8.691 0.161 -13.128 1.00 95.81 91 GLU A O 1
ATOM 733 N N . ARG A 1 92 ? 9.583 -1.894 -13.054 1.00 95.25 92 ARG A N 1
ATOM 734 C CA . ARG A 1 92 ? 10.739 -1.494 -12.262 1.00 95.25 92 ARG A CA 1
ATOM 735 C C . ARG A 1 92 ? 11.727 -0.697 -13.107 1.00 95.25 92 ARG A C 1
ATOM 737 O O . ARG A 1 92 ? 12.426 -1.268 -13.940 1.00 95.25 92 ARG A O 1
ATOM 744 N N . ILE A 1 93 ? 11.886 0.579 -12.777 1.00 94.25 93 ILE A N 1
ATOM 745 C CA . ILE A 1 93 ? 12.821 1.491 -13.448 1.00 94.25 93 ILE A CA 1
ATOM 746 C C . ILE A 1 93 ? 14.182 1.580 -12.749 1.00 94.25 93 ILE A C 1
ATOM 748 O O . ILE A 1 93 ? 15.200 1.820 -13.393 1.00 94.25 93 ILE A O 1
ATOM 752 N N . VAL A 1 94 ? 14.227 1.367 -11.430 1.00 92.81 94 VAL A N 1
ATOM 753 C CA . VAL A 1 94 ? 15.459 1.453 -10.629 1.00 92.81 94 VAL A CA 1
ATOM 754 C C . VAL A 1 94 ? 15.496 0.317 -9.616 1.00 92.81 94 VAL A C 1
ATOM 756 O O . VAL A 1 94 ? 14.475 -0.028 -9.023 1.00 92.81 94 VAL A O 1
ATOM 759 N N . LEU A 1 95 ? 16.685 -0.244 -9.397 1.00 91.88 95 LEU A N 1
ATOM 760 C CA . LEU A 1 95 ? 16.991 -1.179 -8.318 1.00 91.88 95 LEU A CA 1
ATOM 761 C C . LEU A 1 95 ? 18.307 -0.744 -7.667 1.00 91.88 95 LEU A C 1
ATOM 763 O O . LEU A 1 95 ? 19.309 -0.585 -8.360 1.00 91.88 95 LEU A O 1
ATOM 767 N N . SER A 1 96 ? 18.307 -0.551 -6.353 1.00 85.69 96 SER A N 1
ATOM 768 C CA . SER A 1 96 ? 19.472 -0.099 -5.594 1.00 85.69 96 SER A CA 1
ATOM 769 C C . SER A 1 96 ? 19.580 -0.837 -4.262 1.00 85.69 96 SER A C 1
ATOM 771 O O . SER A 1 96 ? 18.584 -1.296 -3.712 1.00 85.69 96 SER A O 1
ATOM 773 N N . SER A 1 97 ? 20.793 -0.937 -3.725 1.00 81.00 97 SER A N 1
ATOM 774 C CA . SER A 1 97 ? 21.048 -1.382 -2.355 1.00 81.00 97 SER A CA 1
ATOM 775 C C . SER A 1 97 ? 21.703 -0.226 -1.613 1.00 81.00 97 SER A C 1
ATOM 777 O O . SER A 1 97 ? 22.751 0.258 -2.035 1.00 81.00 97 SER A O 1
ATOM 779 N N . ILE A 1 98 ? 21.072 0.243 -0.531 1.00 66.38 98 ILE A N 1
ATOM 780 C CA . ILE A 1 98 ? 21.533 1.449 0.179 1.00 66.38 98 ILE A CA 1
ATOM 781 C C . ILE A 1 98 ? 22.892 1.205 0.864 1.00 66.38 98 ILE A C 1
ATOM 783 O O . ILE A 1 98 ? 23.698 2.123 0.961 1.00 66.38 98 ILE A O 1
ATOM 787 N N . HIS A 1 99 ? 23.181 -0.027 1.299 1.00 65.31 99 HIS A N 1
ATOM 788 C CA . HIS A 1 99 ? 24.449 -0.375 1.957 1.00 65.31 99 HIS A CA 1
ATOM 789 C C . HIS A 1 99 ? 24.941 -1.767 1.541 1.00 65.31 99 HIS A C 1
ATOM 791 O O . HIS A 1 99 ? 24.783 -2.719 2.302 1.00 65.31 99 HIS A O 1
ATOM 797 N N . PRO A 1 100 ? 25.538 -1.945 0.356 1.00 57.44 100 PRO A N 1
ATOM 798 C CA . PRO A 1 100 ? 26.048 -3.250 -0.045 1.00 57.44 100 PRO A CA 1
ATOM 799 C C . PRO A 1 100 ? 27.135 -3.728 0.942 1.00 57.44 100 PRO A C 1
ATOM 801 O O . PRO A 1 100 ? 28.030 -2.945 1.260 1.00 57.44 100 PRO A O 1
ATOM 804 N N . PRO A 1 101 ? 27.104 -4.980 1.439 1.00 59.16 101 PRO A N 1
ATOM 805 C CA . PRO A 1 101 ? 26.167 -6.061 1.116 1.00 59.16 101 PRO A CA 1
ATOM 806 C C . PRO A 1 101 ? 24.982 -6.226 2.100 1.00 59.16 101 PRO A C 1
ATO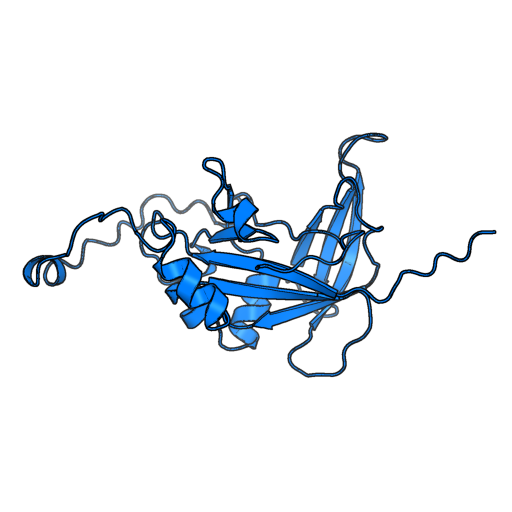M 808 O O . PRO A 1 101 ? 24.188 -7.143 1.923 1.00 59.16 101 PRO A O 1
ATOM 811 N N . PHE A 1 102 ? 24.848 -5.382 3.132 1.00 59.84 102 PHE A N 1
ATOM 812 C CA . PHE A 1 102 ? 23.937 -5.579 4.279 1.00 59.84 102 PHE A CA 1
ATOM 813 C C . PHE A 1 102 ? 22.726 -4.621 4.355 1.00 59.84 102 PHE A C 1
ATOM 815 O O . PHE A 1 102 ? 21.973 -4.647 5.328 1.00 59.84 102 PHE A O 1
ATOM 822 N N . GLY A 1 103 ? 22.526 -3.761 3.359 1.00 63.53 103 GLY A N 1
ATOM 823 C CA . GLY A 1 103 ? 21.447 -2.776 3.303 1.00 63.53 103 GLY A CA 1
ATOM 824 C C . GLY A 1 103 ? 20.179 -3.299 2.627 1.00 63.53 103 GLY A C 1
ATOM 825 O O . GLY A 1 103 ? 20.256 -4.206 1.794 1.00 63.53 103 GLY A O 1
ATOM 826 N N . PRO A 1 104 ? 19.008 -2.710 2.935 1.00 77.00 104 PRO A N 1
ATOM 827 C CA . PRO A 1 104 ? 17.774 -3.068 2.256 1.00 77.00 104 PRO A CA 1
ATOM 828 C C . PRO A 1 104 ? 17.904 -2.772 0.760 1.00 77.00 104 PRO A C 1
ATOM 830 O O . PRO A 1 104 ? 18.413 -1.722 0.352 1.00 77.00 104 PRO A O 1
ATOM 833 N N . THR A 1 105 ? 17.446 -3.721 -0.050 1.00 88.12 105 THR A N 1
ATOM 834 C CA . THR A 1 105 ? 17.308 -3.516 -1.490 1.00 88.12 105 THR A CA 1
ATOM 835 C C . THR A 1 105 ? 16.021 -2.745 -1.733 1.00 88.12 105 THR A C 1
ATOM 837 O O . THR A 1 105 ? 14.970 -3.121 -1.221 1.00 88.12 105 THR A O 1
ATOM 840 N N . ILE A 1 106 ? 16.103 -1.664 -2.496 1.00 90.62 106 ILE A N 1
ATOM 841 C CA . ILE A 1 106 ? 14.983 -0.792 -2.833 1.00 90.62 106 ILE A CA 1
ATOM 842 C C . ILE A 1 106 ? 14.801 -0.789 -4.341 1.00 90.62 106 ILE A C 1
ATOM 844 O O . ILE A 1 106 ? 15.771 -0.722 -5.098 1.00 90.62 106 ILE A O 1
ATOM 848 N N . ALA A 1 107 ? 13.552 -0.841 -4.779 1.00 92.62 107 ALA A N 1
ATOM 849 C CA . ALA A 1 107 ? 13.186 -0.652 -6.168 1.00 92.62 107 ALA A CA 1
ATOM 850 C C . ALA A 1 107 ? 12.186 0.491 -6.314 1.00 92.62 107 ALA A C 1
ATOM 852 O O . ALA A 1 107 ? 11.295 0.650 -5.483 1.00 92.62 107 ALA A O 1
ATOM 853 N N . ARG A 1 108 ? 12.307 1.242 -7.407 1.00 94.19 108 ARG A N 1
ATOM 854 C CA . ARG A 1 108 ? 11.271 2.175 -7.847 1.00 94.19 108 ARG A CA 1
ATOM 855 C C . ARG A 1 108 ? 10.564 1.590 -9.053 1.00 94.19 108 ARG A C 1
ATOM 857 O O . ARG A 1 108 ? 11.228 1.139 -9.991 1.00 94.19 108 ARG A O 1
ATOM 864 N N . TYR A 1 109 ? 9.241 1.621 -9.015 1.00 96.06 109 TYR A N 1
ATOM 865 C CA . TYR A 1 109 ? 8.392 1.207 -10.117 1.00 96.06 109 TYR A CA 1
ATOM 866 C C . TYR A 1 109 ? 7.577 2.392 -10.613 1.00 96.06 109 TYR A C 1
ATOM 868 O O . TYR A 1 109 ? 7.114 3.186 -9.798 1.00 96.06 109 TYR A O 1
ATOM 876 N N . ALA A 1 110 ? 7.399 2.490 -11.923 1.00 96.00 110 ALA A N 1
ATOM 877 C CA . ALA A 1 110 ? 6.551 3.484 -12.569 1.00 96.00 110 ALA A CA 1
ATOM 878 C C . ALA A 1 110 ? 5.435 2.784 -13.348 1.00 96.00 110 ALA A C 1
ATOM 880 O O . ALA A 1 110 ? 5.610 1.640 -13.773 1.00 96.00 110 ALA A O 1
ATOM 881 N N . VAL A 1 111 ? 4.293 3.446 -13.515 1.00 94.62 111 VAL A N 1
ATOM 882 C CA . VAL A 1 111 ? 3.221 2.968 -14.403 1.00 94.62 111 VAL A CA 1
ATOM 883 C C . VAL A 1 111 ? 3.776 2.830 -15.829 1.00 94.62 111 VAL A C 1
ATOM 885 O O . VAL A 1 111 ? 4.500 3.714 -16.277 1.00 94.62 111 VAL A O 1
ATOM 888 N N . GLU A 1 112 ? 3.453 1.735 -16.535 1.00 83.94 112 GLU A N 1
ATOM 889 C CA . GLU A 1 112 ? 4.041 1.387 -17.855 1.00 83.94 112 GLU A C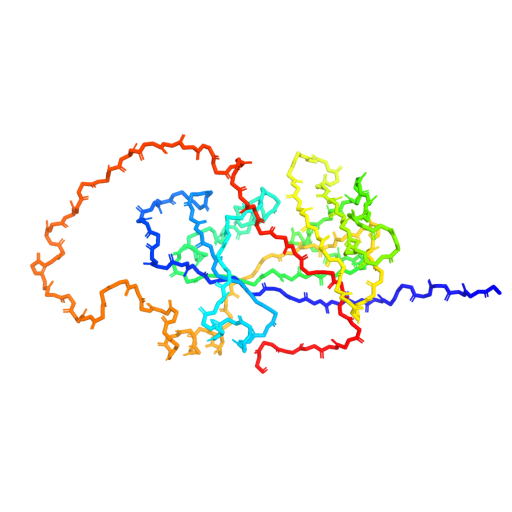A 1
ATOM 890 C C . GLU A 1 112 ? 3.921 2.521 -18.903 1.00 83.94 112 GLU A C 1
ATOM 892 O O . GLU A 1 112 ? 4.809 2.663 -19.736 1.00 83.94 112 GLU A O 1
ATOM 897 N N . ASP A 1 113 ? 2.915 3.397 -18.779 1.00 78.19 113 ASP A N 1
ATOM 898 C CA . ASP A 1 113 ? 2.678 4.557 -19.655 1.00 78.19 113 ASP A CA 1
ATOM 899 C C . ASP A 1 113 ? 2.442 5.875 -18.876 1.00 78.19 113 ASP A C 1
ATOM 901 O O . ASP A 1 113 ? 1.692 6.745 -19.322 1.00 78.19 113 ASP A O 1
ATOM 905 N N . GLY A 1 114 ? 3.020 6.027 -17.678 1.00 83.69 114 GLY A N 1
ATOM 906 C CA . GLY A 1 114 ? 2.743 7.176 -16.805 1.00 83.69 114 GLY A CA 1
ATOM 907 C C . GLY A 1 114 ? 3.947 7.708 -16.030 1.00 83.69 114 GLY A C 1
ATOM 908 O O . GLY A 1 114 ? 5.031 7.129 -16.029 1.00 83.69 114 GLY A O 1
ATOM 909 N N . GLU A 1 115 ? 3.742 8.835 -15.346 1.00 89.25 115 GLU A N 1
ATOM 910 C CA . GLU A 1 115 ? 4.747 9.455 -14.464 1.00 89.25 115 GLU A CA 1
ATOM 911 C C . GLU A 1 115 ? 4.598 9.003 -13.000 1.00 89.25 115 GLU A C 1
ATOM 913 O O . GLU A 1 115 ? 5.490 9.211 -12.170 1.00 89.25 115 GLU A O 1
ATOM 918 N N . ASP A 1 116 ? 3.476 8.357 -12.679 1.00 94.50 116 ASP A N 1
ATOM 919 C CA . ASP A 1 116 ? 3.159 7.901 -11.337 1.00 94.50 116 ASP A CA 1
ATOM 920 C C . ASP A 1 116 ? 4.032 6.723 -10.917 1.00 94.50 116 ASP A C 1
ATOM 922 O O . ASP A 1 116 ? 4.276 5.781 -11.677 1.00 94.50 116 ASP A O 1
ATOM 926 N N . SER A 1 117 ? 4.525 6.772 -9.679 1.00 94.69 117 SER A N 1
ATOM 927 C CA . SER A 1 117 ? 5.512 5.808 -9.208 1.00 94.69 117 SER A CA 1
ATOM 928 C C . SER A 1 117 ? 5.318 5.417 -7.753 1.00 94.69 117 SER A C 1
ATOM 930 O O . SER A 1 117 ? 4.713 6.135 -6.957 1.00 94.69 117 SER A O 1
ATOM 932 N N . VAL A 1 118 ? 5.857 4.249 -7.417 1.00 95.38 118 VAL A N 1
ATOM 933 C CA . VAL A 1 118 ? 5.929 3.726 -6.055 1.00 95.38 118 VAL A CA 1
ATOM 934 C C . VAL A 1 118 ? 7.342 3.244 -5.760 1.00 95.38 118 VAL A C 1
ATOM 936 O O . VAL A 1 118 ? 8.052 2.724 -6.627 1.00 95.38 118 VAL A O 1
ATOM 939 N N . GLU A 1 119 ? 7.757 3.403 -4.511 1.00 94.75 119 GLU A N 1
ATOM 940 C CA . GLU A 1 119 ? 8.965 2.777 -3.989 1.00 94.75 119 GLU A CA 1
ATOM 941 C C . GLU A 1 119 ? 8.597 1.483 -3.264 1.00 94.75 119 GLU A C 1
ATOM 943 O O . GLU A 1 119 ? 7.569 1.414 -2.595 1.00 94.75 119 GLU A O 1
ATOM 948 N N . MET A 1 120 ? 9.435 0.457 -3.387 1.00 93.94 120 MET A N 1
ATOM 949 C CA . MET A 1 120 ? 9.260 -0.819 -2.708 1.00 93.94 120 MET A CA 1
ATOM 950 C C . MET A 1 120 ? 10.561 -1.267 -2.054 1.00 93.94 120 MET A C 1
ATOM 952 O O . MET A 1 120 ? 11.627 -1.219 -2.671 1.00 93.94 120 MET A O 1
ATOM 956 N N . ILE A 1 121 ? 10.463 -1.761 -0.823 1.00 91.69 121 ILE A N 1
ATOM 957 C CA . ILE A 1 121 ? 11.606 -2.206 -0.024 1.00 91.69 121 ILE A CA 1
ATOM 958 C C . ILE A 1 121 ? 11.581 -3.727 0.105 1.00 91.69 121 ILE A C 1
ATOM 960 O O . ILE A 1 121 ? 10.601 -4.312 0.565 1.00 91.69 121 ILE A O 1
ATOM 964 N N . GLN A 1 122 ? 12.684 -4.382 -0.251 1.00 89.69 122 GLN A N 1
ATOM 965 C CA . GLN A 1 122 ? 12.857 -5.810 -0.022 1.00 89.69 122 GLN A CA 1
ATOM 966 C C . GLN A 1 122 ? 12.912 -6.098 1.479 1.00 89.69 122 GLN A C 1
ATOM 968 O O . GLN A 1 122 ? 13.738 -5.550 2.213 1.00 89.69 122 GLN A O 1
ATOM 973 N N . LEU A 1 123 ? 12.041 -6.998 1.927 1.00 85.81 123 LEU A N 1
ATOM 974 C CA . LEU A 1 123 ? 11.997 -7.442 3.315 1.00 85.81 123 LEU A CA 1
ATOM 975 C C . LEU A 1 123 ? 13.252 -8.268 3.642 1.00 85.81 123 LEU A C 1
ATOM 977 O O . LEU A 1 123 ? 13.730 -9.022 2.796 1.00 85.81 123 LEU A O 1
ATOM 981 N N . ARG A 1 124 ? 13.755 -8.192 4.886 1.00 79.62 124 ARG A N 1
ATOM 982 C CA . ARG A 1 124 ? 14.969 -8.928 5.317 1.00 79.62 124 ARG A CA 1
ATOM 983 C C . ARG A 1 124 ? 14.918 -10.433 5.031 1.00 79.62 124 ARG A C 1
ATOM 985 O O . ARG A 1 124 ? 15.940 -11.020 4.705 1.00 79.62 124 ARG A O 1
ATOM 992 N N . CYS A 1 125 ? 13.732 -11.026 5.133 1.00 77.88 125 CYS A N 1
ATOM 993 C CA . CYS A 1 125 ? 13.474 -12.431 4.823 1.00 77.88 125 CYS A CA 1
ATOM 994 C C . CYS A 1 125 ? 12.440 -12.568 3.695 1.00 77.88 125 CYS A C 1
ATOM 996 O O . CYS A 1 125 ? 11.645 -13.500 3.722 1.00 77.88 125 CYS A O 1
ATOM 998 N N . GLY A 1 126 ? 12.355 -11.599 2.782 1.00 82.25 126 GLY A N 1
ATOM 999 C CA . GLY A 1 126 ? 11.430 -11.618 1.648 1.00 82.25 126 GLY A CA 1
ATOM 1000 C C . GLY A 1 126 ? 12.071 -12.145 0.373 1.00 82.25 126 GLY A C 1
ATOM 1001 O O . GLY A 1 126 ? 13.294 -12.270 0.275 1.00 82.25 126 GLY A O 1
ATOM 1002 N N . GLU A 1 127 ? 11.233 -12.404 -0.621 1.00 88.31 127 GLU A N 1
ATOM 1003 C CA . GLU A 1 127 ? 11.700 -12.741 -1.961 1.00 88.31 127 GLU A CA 1
ATOM 1004 C C . GLU A 1 127 ? 12.343 -11.534 -2.654 1.00 88.31 127 GLU A C 1
ATOM 1006 O O . GLU A 1 127 ? 12.215 -10.378 -2.237 1.00 88.31 127 GLU A O 1
ATOM 1011 N N . SER A 1 128 ? 13.029 -11.804 -3.764 1.00 90.19 128 SER A N 1
ATOM 1012 C CA . SER A 1 128 ? 13.577 -10.753 -4.619 1.00 90.19 128 SER A CA 1
ATOM 1013 C C . SER A 1 128 ? 12.474 -9.873 -5.210 1.00 90.19 128 SER A C 1
ATOM 1015 O O . SER A 1 128 ? 11.443 -10.375 -5.662 1.00 90.19 128 SER A O 1
ATOM 1017 N N . LEU A 1 129 ? 12.737 -8.569 -5.304 1.00 92.44 129 LEU A N 1
ATOM 1018 C CA . LEU A 1 129 ? 11.820 -7.618 -5.931 1.00 92.44 129 LEU A CA 1
ATOM 1019 C C . LEU A 1 129 ? 11.592 -7.973 -7.418 1.00 92.44 129 LEU A C 1
ATOM 1021 O O . LEU A 1 129 ? 12.576 -8.180 -8.145 1.00 92.44 129 LEU A O 1
ATOM 1025 N N . PRO A 1 130 ? 10.333 -8.046 -7.894 1.00 93.94 130 PRO A N 1
ATOM 1026 C CA . PRO A 1 130 ? 10.032 -8.433 -9.269 1.00 93.94 130 PRO A CA 1
ATOM 1027 C C . PRO A 1 130 ? 10.433 -7.354 -10.292 1.00 93.94 130 PRO A C 1
ATOM 1029 O O . PRO A 1 130 ? 10.832 -6.243 -9.949 1.00 93.94 130 PRO A O 1
ATOM 1032 N N . LYS A 1 131 ? 10.379 -7.696 -11.586 1.00 93.69 131 LYS A N 1
ATOM 1033 C CA . LYS A 1 131 ? 10.576 -6.720 -12.679 1.00 93.69 131 LYS A CA 1
ATOM 1034 C C . LYS A 1 131 ? 9.295 -5.956 -13.011 1.00 93.69 131 LYS A C 1
ATOM 1036 O O . LYS A 1 131 ? 9.356 -4.762 -13.267 1.00 93.69 131 LYS A O 1
ATOM 1041 N N . LYS A 1 132 ? 8.163 -6.660 -13.001 1.00 94.44 132 LYS A N 1
ATOM 1042 C CA . LYS A 1 132 ? 6.823 -6.102 -13.173 1.00 94.44 132 LYS A CA 1
ATOM 1043 C C . LYS A 1 132 ? 5.998 -6.412 -11.931 1.00 94.44 132 LYS A C 1
ATOM 1045 O O . LYS A 1 132 ? 6.130 -7.495 -11.357 1.00 94.44 132 LYS A O 1
ATOM 1050 N N . LEU A 1 133 ? 5.197 -5.448 -11.520 1.00 94.62 133 LEU A N 1
ATOM 1051 C CA . LEU A 1 133 ? 4.375 -5.480 -10.324 1.00 94.62 133 LEU A CA 1
ATOM 1052 C C . LEU A 1 133 ? 2.957 -5.088 -10.726 1.00 94.62 133 LEU A C 1
ATOM 1054 O O . LEU A 1 133 ? 2.769 -4.061 -11.366 1.00 94.62 133 LEU A O 1
ATOM 1058 N N . TRP A 1 134 ? 1.968 -5.890 -10.354 1.00 96.12 134 TRP A N 1
ATOM 1059 C CA . TRP A 1 134 ? 0.566 -5.544 -10.558 1.00 96.12 134 TRP A CA 1
ATOM 1060 C C . TRP A 1 134 ? -0.013 -5.073 -9.238 1.00 96.12 134 TRP A C 1
ATOM 1062 O O . TRP A 1 134 ? 0.090 -5.784 -8.234 1.00 96.12 134 TRP A O 1
ATOM 1072 N N . LEU A 1 135 ? -0.595 -3.878 -9.260 1.00 96.69 135 LEU A N 1
ATOM 1073 C CA . LEU A 1 135 ? -1.185 -3.219 -8.105 1.00 96.69 135 LEU A CA 1
ATOM 1074 C C . LEU A 1 135 ? -2.663 -2.948 -8.341 1.00 96.69 135 LEU A C 1
ATOM 1076 O O . LEU A 1 135 ? -3.054 -2.570 -9.445 1.00 96.69 135 LEU A O 1
ATOM 1080 N N . ARG A 1 136 ? -3.454 -3.075 -7.282 1.00 96.62 136 ARG A N 1
ATOM 1081 C CA . ARG A 1 136 ? -4.768 -2.440 -7.175 1.00 96.62 136 ARG A CA 1
ATOM 1082 C C . ARG A 1 136 ? -4.995 -1.964 -5.748 1.00 96.62 136 ARG A C 1
ATOM 1084 O O . ARG A 1 136 ? -4.295 -2.395 -4.831 1.00 96.62 136 ARG A O 1
ATOM 1091 N N . VAL A 1 137 ? -5.979 -1.100 -5.574 1.00 97.50 137 VAL A N 1
ATOM 1092 C CA . VAL A 1 137 ? -6.457 -0.662 -4.262 1.00 97.50 137 VAL A CA 1
ATOM 1093 C C . VAL A 1 137 ? -7.904 -1.094 -4.091 1.00 97.50 137 VAL A C 1
ATOM 1095 O O . VAL A 1 137 ? -8.653 -1.134 -5.066 1.00 97.50 137 VAL A O 1
ATOM 1098 N N . VAL A 1 138 ? -8.265 -1.466 -2.871 1.00 97.12 138 VAL A N 1
ATOM 1099 C CA . VAL A 1 138 ? -9.617 -1.880 -2.488 1.00 97.12 138 VAL A CA 1
ATOM 1100 C C . VAL A 1 138 ? -9.968 -1.273 -1.133 1.00 97.12 138 VAL A C 1
ATOM 1102 O O . VAL A 1 138 ? -9.075 -0.927 -0.356 1.00 97.12 138 VAL A O 1
ATOM 1105 N N . GLU A 1 139 ? -11.259 -1.150 -0.847 1.00 96.88 139 GLU A N 1
ATOM 1106 C CA . GLU A 1 139 ? -11.750 -0.722 0.465 1.00 96.88 139 GLU A CA 1
ATOM 1107 C C . GLU A 1 139 ? -11.317 -1.683 1.580 1.00 96.88 139 GLU A C 1
ATOM 1109 O O . GLU A 1 139 ? -10.994 -2.854 1.345 1.00 96.88 139 GLU A O 1
ATOM 1114 N N . LEU A 1 140 ? -11.328 -1.183 2.817 1.00 95.62 140 LEU A N 1
ATOM 1115 C CA . LEU A 1 140 ? -11.155 -2.025 3.994 1.00 95.62 140 LEU A CA 1
ATOM 1116 C C . LEU A 1 140 ? -12.339 -2.990 4.112 1.00 95.62 140 LEU A C 1
ATOM 1118 O O . LEU A 1 140 ? -13.501 -2.589 4.081 1.00 95.62 140 LEU A O 1
ATOM 1122 N N . ASP A 1 141 ? -12.051 -4.277 4.283 1.00 93.94 141 ASP A N 1
ATOM 1123 C CA . ASP A 1 141 ? -13.108 -5.262 4.475 1.00 93.94 141 ASP A CA 1
ATOM 1124 C C . ASP A 1 141 ? -13.798 -5.079 5.848 1.00 93.94 141 ASP A C 1
ATOM 1126 O O . ASP A 1 141 ? -13.198 -4.531 6.780 1.00 93.94 141 ASP A O 1
ATOM 1130 N N . PRO A 1 142 ? -15.034 -5.585 6.033 1.00 93.44 142 PRO A N 1
ATOM 1131 C CA . PRO A 1 142 ? -15.788 -5.382 7.270 1.00 93.44 142 PRO A CA 1
ATOM 1132 C C . PRO A 1 142 ? -15.075 -5.853 8.543 1.00 93.44 142 PRO A C 1
ATOM 1134 O O . PRO A 1 142 ? -15.290 -5.278 9.608 1.00 93.44 142 PRO A O 1
ATOM 1137 N N . SER A 1 143 ? -14.233 -6.890 8.462 1.00 92.62 143 SER A N 1
ATOM 1138 C CA . SER A 1 143 ? -13.496 -7.388 9.629 1.00 92.62 143 SER A CA 1
ATOM 1139 C C . SER A 1 143 ? -12.343 -6.458 10.008 1.00 92.62 143 SER A C 1
ATOM 1141 O O . SER A 1 143 ? -12.140 -6.186 11.193 1.00 92.62 143 SER A O 1
ATOM 1143 N N . THR A 1 144 ? -11.655 -5.900 9.009 1.00 92.81 144 THR A N 1
ATOM 1144 C CA . THR A 1 144 ? -10.635 -4.863 9.198 1.00 92.81 144 THR A CA 1
ATOM 1145 C C . THR A 1 144 ? -11.259 -3.561 9.707 1.00 92.81 144 THR A C 1
ATOM 1147 O O . THR A 1 144 ? -10.721 -2.952 10.626 1.00 92.81 144 THR A O 1
ATOM 1150 N N . MET A 1 145 ? -12.433 -3.173 9.201 1.00 92.19 145 MET A N 1
ATOM 1151 C CA . MET A 1 145 ? -13.177 -2.009 9.699 1.00 92.19 145 MET A CA 1
ATOM 1152 C C . MET A 1 145 ? -13.631 -2.176 11.152 1.00 92.19 145 MET A C 1
ATOM 1154 O O . MET A 1 145 ? -13.454 -1.268 11.961 1.00 92.19 145 MET A O 1
ATOM 1158 N N . ALA A 1 146 ? -14.176 -3.342 11.511 1.00 91.50 146 ALA A N 1
ATOM 1159 C CA . ALA A 1 146 ? -14.579 -3.624 12.888 1.00 91.50 146 ALA A CA 1
ATOM 1160 C C . ALA A 1 146 ? -13.390 -3.549 13.857 1.00 91.50 146 ALA A C 1
ATOM 1162 O O . ALA A 1 146 ? -13.518 -3.007 14.951 1.00 91.50 146 ALA A O 1
ATOM 1163 N N . TRP A 1 147 ? -12.225 -4.052 13.440 1.00 92.25 147 TRP A N 1
ATOM 1164 C CA . TRP A 1 147 ? -10.990 -3.894 14.202 1.00 92.25 147 TRP A CA 1
ATOM 1165 C C . TRP A 1 147 ? -10.557 -2.431 14.317 1.00 92.25 147 TRP A C 1
ATOM 1167 O O . TRP A 1 147 ? -10.221 -1.991 15.411 1.00 92.25 147 TRP A O 1
ATOM 1177 N N . LEU A 1 148 ? -10.586 -1.674 13.218 1.00 90.12 148 LEU A N 1
ATOM 1178 C CA . LEU A 1 148 ? -10.189 -0.269 13.213 1.00 90.12 148 LEU A CA 1
ATOM 1179 C C . LEU A 1 148 ? -10.999 0.542 14.235 1.00 90.12 148 LEU A C 1
ATOM 1181 O O . LEU A 1 148 ? -10.416 1.309 14.998 1.00 90.12 148 LEU A O 1
ATOM 1185 N N . ILE A 1 149 ? -12.314 0.319 14.290 1.00 87.69 149 ILE A N 1
ATOM 1186 C CA . ILE A 1 149 ? -13.226 0.956 15.252 1.00 87.69 149 ILE A CA 1
ATOM 1187 C C . ILE A 1 149 ? -12.867 0.606 16.705 1.00 87.69 149 ILE A C 1
ATOM 1189 O O . ILE A 1 149 ? -12.949 1.468 17.573 1.00 87.69 149 ILE A O 1
ATOM 1193 N N . ASP A 1 150 ? -12.472 -0.639 16.973 1.00 86.38 150 ASP A N 1
ATOM 1194 C CA . ASP A 1 150 ? -12.069 -1.094 18.315 1.00 86.38 150 ASP A CA 1
ATOM 1195 C C . ASP A 1 150 ? -10.662 -0.598 18.703 1.00 86.38 150 ASP A C 1
ATOM 1197 O O . ASP A 1 150 ? -10.323 -0.475 19.878 1.00 86.38 150 ASP A O 1
ATOM 1201 N N . SER A 1 151 ? -9.832 -0.292 17.705 1.00 83.81 151 SER A N 1
ATOM 1202 C CA . SER A 1 151 ? -8.466 0.183 17.899 1.00 83.81 151 SER A CA 1
ATOM 1203 C C . SER A 1 151 ? -8.391 1.676 18.244 1.00 83.81 151 SER A C 1
ATOM 1205 O O . SER A 1 151 ? -9.184 2.497 17.779 1.00 83.81 151 SER A O 1
ATOM 1207 N N . ASP A 1 152 ? -7.311 2.059 18.929 1.00 79.19 152 ASP A N 1
ATOM 1208 C CA . ASP A 1 152 ? -6.940 3.461 19.173 1.00 79.19 152 ASP A CA 1
ATOM 1209 C C . ASP A 1 152 ? -6.604 4.254 17.888 1.00 79.19 152 ASP A C 1
ATOM 1211 O O . ASP A 1 152 ? -6.305 5.448 17.962 1.00 79.19 152 ASP A O 1
ATOM 1215 N N . LEU A 1 153 ? -6.603 3.618 16.708 1.00 77.19 153 LEU A N 1
ATOM 1216 C CA . LEU A 1 153 ? -6.375 4.286 15.421 1.00 77.19 153 LEU A CA 1
ATOM 1217 C C . LEU A 1 153 ? -7.594 5.080 14.953 1.00 77.19 153 LEU A C 1
ATOM 1219 O O . LEU A 1 153 ? -7.412 6.080 14.271 1.00 77.19 153 LEU A O 1
ATOM 1223 N N . SER A 1 154 ? -8.808 4.661 15.320 1.00 66.00 154 SER A N 1
ATOM 1224 C CA . SER A 1 154 ? -10.050 5.362 14.958 1.00 66.00 154 SER A CA 1
ATOM 1225 C C . SER A 1 154 ? -10.267 6.654 15.752 1.00 66.00 154 SER A C 1
ATOM 1227 O O . SER A 1 154 ? -11.048 7.521 15.359 1.00 66.00 154 SER A O 1
ATOM 1229 N N . LEU A 1 155 ? -9.564 6.805 16.876 1.00 62.00 155 LEU A N 1
ATOM 1230 C CA . LEU A 1 155 ? -9.688 7.953 17.757 1.00 62.00 155 LEU A CA 1
ATOM 1231 C C . LEU A 1 155 ? -8.724 9.056 17.303 1.00 62.00 155 LEU A C 1
ATOM 1233 O O . LEU A 1 155 ? -7.525 9.037 17.598 1.00 62.00 155 LEU A O 1
ATOM 1237 N N . GLY A 1 156 ? -9.263 10.070 16.622 1.00 56.19 156 GLY A N 1
ATOM 1238 C CA . GLY A 1 156 ? -8.591 11.364 16.487 1.00 56.19 156 GLY A CA 1
ATOM 1239 C C . GLY A 1 156 ? -8.235 11.962 17.858 1.00 56.19 156 GLY A C 1
ATOM 1240 O O . GLY A 1 156 ? -8.624 11.454 18.910 1.00 56.19 156 GLY A O 1
ATOM 1241 N N . LYS A 1 157 ? -7.502 13.084 17.888 1.00 49.81 157 LYS A N 1
ATOM 1242 C CA . LYS A 1 157 ? -7.057 13.738 19.147 1.00 49.81 157 LYS A CA 1
ATOM 1243 C C . LYS A 1 157 ? -8.180 14.041 20.162 1.00 49.81 157 LYS A C 1
ATOM 1245 O O . LYS A 1 157 ? -7.881 14.325 21.321 1.00 49.81 157 LYS A O 1
ATOM 1250 N N . HIS A 1 158 ? -9.445 13.959 19.764 1.00 50.62 158 HIS A N 1
ATOM 1251 C CA . HIS A 1 158 ? -10.600 14.091 20.638 1.00 50.62 158 HIS A CA 1
ATOM 1252 C C . HIS A 1 158 ? -10.972 12.738 21.257 1.00 50.62 158 HIS A C 1
ATOM 1254 O O . HIS A 1 158 ? -11.836 12.022 20.768 1.00 50.62 158 HIS A O 1
ATOM 1260 N N . LYS A 1 159 ? -10.350 12.406 22.395 1.00 47.31 159 LYS A N 1
ATOM 1261 C CA . LYS A 1 159 ? -10.744 11.265 23.248 1.00 47.31 159 LYS A CA 1
ATOM 1262 C C . LYS A 1 159 ? -12.076 11.496 23.998 1.00 47.31 159 LYS A C 1
ATOM 1264 O O . LYS A 1 159 ? -12.242 11.022 25.119 1.00 47.31 159 LYS A O 1
ATOM 1269 N N . GLY A 1 160 ? -13.005 12.262 23.429 1.00 54.72 160 GLY A N 1
ATOM 1270 C CA . GLY A 1 160 ? -14.267 12.638 24.063 1.00 54.72 160 GLY A CA 1
ATOM 1271 C C . GLY A 1 160 ? -15.389 12.786 23.042 1.00 54.72 160 GLY A C 1
ATOM 1272 O O . GLY A 1 160 ? -15.145 13.158 21.898 1.00 54.72 160 GLY A O 1
ATOM 1273 N N . GLN A 1 161 ? -16.617 12.488 23.467 1.00 53.91 161 GLN A N 1
ATOM 1274 C CA . GLN A 1 161 ? -17.820 12.783 22.694 1.00 53.91 161 GLN A CA 1
ATOM 1275 C C . GLN A 1 161 ? -17.895 14.297 22.468 1.00 53.91 161 GLN A C 1
ATOM 1277 O O . GLN A 1 161 ? -17.947 15.053 23.438 1.00 53.91 161 GLN A O 1
ATOM 1282 N N . SER A 1 162 ? -17.888 14.729 21.207 1.00 56.56 162 SER A N 1
ATOM 1283 C CA . SER A 1 162 ? -18.170 16.119 20.863 1.00 56.56 162 SER A CA 1
ATOM 1284 C C . SER A 1 162 ? -19.627 16.442 21.189 1.00 56.56 162 SER A C 1
ATOM 1286 O O . SER A 1 162 ? -20.541 15.643 20.961 1.00 56.56 162 SER A O 1
ATOM 1288 N N . THR A 1 163 ? -19.847 17.609 21.774 1.00 68.31 163 THR A N 1
ATOM 1289 C CA . THR A 1 163 ? -21.177 18.186 21.949 1.00 68.31 163 THR A CA 1
ATOM 1290 C C . THR A 1 163 ? -21.669 18.743 20.617 1.00 68.31 163 THR A C 1
ATOM 1292 O O . THR A 1 163 ? -20.871 19.047 19.736 1.00 68.31 163 THR A O 1
ATOM 1295 N N . LEU A 1 164 ? -22.985 18.887 20.443 1.00 63.75 164 LEU A N 1
ATOM 1296 C CA . LEU A 1 164 ? -23.572 19.489 19.235 1.00 63.75 164 LEU A CA 1
ATOM 1297 C C . LEU A 1 164 ? -23.030 20.906 18.964 1.00 63.75 164 LEU A C 1
ATOM 1299 O O . LEU A 1 164 ? -22.907 21.296 17.808 1.00 63.75 164 LEU A O 1
ATOM 1303 N N . ASP A 1 165 ? -22.664 21.642 20.015 1.00 66.50 165 ASP A N 1
ATOM 1304 C CA . ASP A 1 165 ? -22.067 22.975 19.922 1.00 66.50 165 ASP A CA 1
ATOM 1305 C C . ASP A 1 165 ? -20.653 22.959 19.313 1.00 66.50 165 ASP A C 1
ATOM 1307 O O . ASP A 1 165 ? -20.296 23.885 18.586 1.00 66.50 165 ASP A O 1
ATOM 1311 N N . ASP A 1 166 ? -19.888 21.874 19.493 1.00 57.09 166 ASP A N 1
ATOM 1312 C CA . ASP A 1 166 ? -18.557 21.711 18.884 1.00 57.09 166 ASP A CA 1
ATOM 1313 C C . ASP A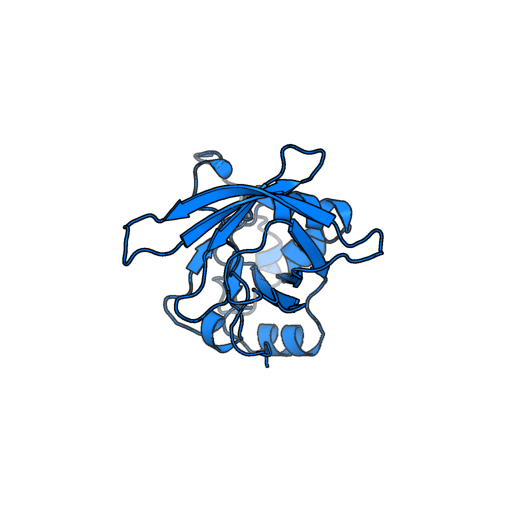 1 166 ? -18.626 21.583 17.348 1.00 57.09 166 ASP A C 1
ATOM 1315 O O . ASP A 1 166 ? -17.630 21.793 16.660 1.00 57.09 166 ASP A O 1
ATOM 1319 N N . TRP A 1 167 ? -19.801 21.266 16.786 1.00 55.78 167 TRP A N 1
ATOM 1320 C CA . TRP A 1 167 ? -20.025 21.187 15.335 1.00 55.78 167 TRP A CA 1
ATOM 1321 C C . TRP A 1 167 ? -20.371 22.544 14.699 1.00 55.78 167 TRP A C 1
ATOM 1323 O O . TRP A 1 167 ? -20.380 22.657 13.473 1.00 55.78 167 TRP A O 1
ATOM 1333 N N . CYS A 1 168 ? -20.656 23.576 15.503 1.00 52.84 168 CYS A N 1
ATOM 1334 C CA . CYS A 1 168 ? -20.932 24.932 15.013 1.00 52.84 168 CYS A CA 1
ATOM 1335 C C . CYS A 1 168 ? -19.651 25.741 14.755 1.00 52.84 168 CYS A C 1
ATOM 1337 O O . CYS A 1 168 ? -19.670 26.677 13.952 1.00 52.84 168 CYS A O 1
ATOM 1339 N N . GLU A 1 169 ? -18.536 25.381 15.393 1.00 50.22 169 GLU A N 1
ATOM 1340 C CA . GLU A 1 169 ? -17.224 25.979 15.147 1.00 50.22 169 GLU A CA 1
ATOM 1341 C C . GLU A 1 169 ? -16.462 25.158 14.100 1.00 50.22 169 GLU A C 1
ATOM 1343 O O . GLU A 1 169 ? -15.605 24.334 14.413 1.00 50.22 169 GLU A O 1
ATOM 1348 N N . ILE A 1 170 ? -16.755 25.394 12.818 1.00 50.94 170 ILE A N 1
ATOM 1349 C CA . ILE A 1 170 ? -15.872 24.933 11.738 1.00 50.94 170 ILE A CA 1
ATOM 1350 C C . ILE A 1 170 ? -14.572 25.733 11.875 1.00 50.94 170 ILE A C 1
ATOM 1352 O O . ILE A 1 170 ? -14.497 26.891 11.464 1.00 50.94 170 ILE A O 1
ATOM 1356 N N . GLY A 1 171 ? -13.576 25.136 12.531 1.00 50.00 171 GLY A N 1
ATOM 1357 C CA . GLY A 1 171 ? -12.283 25.761 12.782 1.00 50.00 171 GLY A CA 1
ATOM 1358 C C . GLY A 1 171 ? -11.650 26.312 11.502 1.00 50.00 171 GLY A C 1
ATOM 1359 O O . GLY A 1 171 ? -11.787 25.747 10.416 1.00 50.00 171 GLY A O 1
ATOM 1360 N N . GLU A 1 172 ? -10.942 27.435 11.621 1.00 48.25 172 GLU A N 1
ATOM 1361 C CA . GLU A 1 172 ? -10.242 28.033 10.488 1.00 48.25 172 GLU A CA 1
ATOM 1362 C C . GLU A 1 172 ? -9.181 27.066 9.940 1.00 48.25 172 GLU A C 1
ATOM 1364 O O . GLU A 1 172 ? -8.229 26.690 10.632 1.00 48.25 172 GLU A O 1
ATOM 1369 N N . VAL A 1 173 ? -9.318 26.697 8.662 1.00 47.59 173 VAL A N 1
ATOM 1370 C CA . VAL A 1 173 ? -8.308 25.936 7.918 1.00 47.59 173 VAL A CA 1
ATOM 1371 C C . VAL A 1 173 ? -7.054 26.800 7.791 1.00 47.59 173 VAL A C 1
ATOM 1373 O O . VAL A 1 173 ? -6.907 27.619 6.877 1.00 47.59 173 VAL A O 1
ATOM 1376 N N . THR A 1 174 ? -6.123 26.644 8.729 1.00 46.12 174 THR A N 1
ATOM 1377 C CA . THR A 1 174 ? -4.844 27.352 8.685 1.00 46.12 174 THR A CA 1
ATOM 1378 C C . THR A 1 174 ? -3.956 26.731 7.606 1.00 46.12 174 THR A C 1
ATOM 1380 O O . THR A 1 174 ? -3.227 25.770 7.825 1.00 46.12 174 THR A O 1
ATOM 1383 N N . ARG A 1 175 ? -3.986 27.314 6.400 1.00 46.91 175 ARG A N 1
ATOM 1384 C CA . ARG A 1 175 ? -3.139 26.956 5.239 1.00 46.91 175 ARG A CA 1
ATOM 1385 C C . ARG A 1 175 ? -1.651 27.306 5.431 1.00 46.91 175 ARG A C 1
ATOM 1387 O O . ARG A 1 175 ? -0.976 27.732 4.489 1.00 46.91 175 ARG A O 1
ATOM 1394 N N . ASN A 1 176 ? -1.115 27.189 6.641 1.00 41.69 176 ASN A N 1
ATOM 1395 C CA . ASN A 1 176 ? 0.175 27.774 6.979 1.00 41.69 176 ASN A CA 1
ATOM 1396 C C . ASN A 1 176 ? 1.333 26.788 6.735 1.00 41.69 176 ASN A C 1
ATOM 1398 O O . ASN A 1 176 ? 1.398 25.708 7.310 1.00 41.69 176 ASN A O 1
ATOM 1402 N N . ALA A 1 177 ? 2.266 27.228 5.879 1.00 45.06 177 ALA A N 1
ATOM 1403 C CA . ALA A 1 177 ? 3.549 26.611 5.514 1.00 45.06 177 ALA A CA 1
ATOM 1404 C C . ALA A 1 177 ? 3.485 25.281 4.728 1.00 45.06 177 ALA A C 1
ATOM 1406 O O . ALA A 1 177 ? 4.031 24.251 5.130 1.00 45.06 177 ALA A O 1
ATOM 1407 N N . ARG A 1 178 ? 2.893 25.333 3.525 1.00 51.44 178 ARG A N 1
ATOM 1408 C CA . ARG A 1 178 ? 2.915 24.252 2.521 1.00 51.44 178 ARG A CA 1
ATOM 1409 C C . ARG A 1 178 ? 4.335 23.953 2.014 1.00 51.44 178 ARG A C 1
ATOM 1411 O O . ARG A 1 178 ? 4.748 24.407 0.947 1.00 51.44 178 ARG A O 1
ATOM 1418 N N . ASN A 1 179 ? 5.079 23.121 2.738 1.00 53.44 179 ASN A N 1
ATOM 1419 C CA . ASN A 1 179 ? 6.111 22.306 2.105 1.00 53.44 179 ASN A CA 1
ATOM 1420 C C . ASN A 1 179 ? 5.406 21.207 1.311 1.00 53.44 179 ASN A C 1
ATOM 1422 O O . ASN A 1 179 ? 4.771 20.339 1.895 1.00 53.44 179 ASN A O 1
ATOM 1426 N N . LYS A 1 180 ? 5.529 21.291 -0.013 1.00 57.16 180 LYS A N 1
ATOM 1427 C CA . LYS A 1 180 ? 5.066 20.323 -1.012 1.00 57.16 180 LYS A CA 1
ATOM 1428 C C . LYS A 1 180 ? 5.181 18.860 -0.504 1.00 57.16 180 LYS A C 1
ATOM 1430 O O . LYS A 1 180 ? 6.305 18.467 -0.178 1.00 57.16 180 LYS A O 1
ATOM 1435 N N . PRO A 1 181 ? 4.098 18.061 -0.433 1.00 55.50 181 PRO A N 1
ATOM 1436 C CA . PRO A 1 181 ? 4.079 16.751 0.230 1.00 55.50 181 PRO A CA 1
ATOM 1437 C C . PRO A 1 181 ? 5.018 15.754 -0.450 1.00 55.50 181 PRO A C 1
ATOM 1439 O O . PRO A 1 181 ? 5.673 14.966 0.221 1.00 55.50 181 PRO A O 1
ATOM 1442 N N . TRP A 1 182 ? 5.250 15.903 -1.757 1.00 56.44 182 TRP A N 1
ATOM 1443 C CA . TRP A 1 182 ? 6.253 15.145 -2.514 1.00 56.44 182 TRP A CA 1
ATOM 1444 C C . TRP A 1 182 ? 7.718 15.410 -2.115 1.00 56.44 182 TRP A C 1
ATOM 1446 O O . TRP A 1 182 ? 8.623 14.750 -2.619 1.00 56.44 182 TRP A O 1
ATOM 1456 N N . LYS A 1 183 ? 7.989 16.388 -1.238 1.00 58.41 183 LYS A N 1
ATOM 1457 C CA . LYS A 1 183 ? 9.303 16.571 -0.591 1.00 58.41 183 LYS A CA 1
ATOM 1458 C C . LYS A 1 183 ? 9.410 15.852 0.757 1.00 58.41 183 LYS A C 1
ATOM 1460 O O . LYS A 1 183 ? 10.501 15.809 1.324 1.00 58.41 183 LYS A O 1
ATOM 1465 N N . ARG A 1 184 ? 8.298 15.353 1.300 1.00 68.31 184 ARG A N 1
ATOM 1466 C CA . ARG A 1 184 ? 8.245 14.608 2.560 1.00 68.31 184 ARG A CA 1
ATOM 1467 C C . ARG A 1 184 ? 8.377 13.113 2.280 1.00 68.31 184 ARG A C 1
ATOM 1469 O O . ARG A 1 184 ? 8.301 12.663 1.139 1.00 68.31 184 ARG A O 1
ATOM 1476 N N . LYS A 1 185 ? 8.650 12.342 3.331 1.00 74.62 185 LYS A N 1
ATOM 1477 C CA . LYS A 1 185 ? 8.846 10.897 3.223 1.00 74.62 185 LYS A CA 1
ATOM 1478 C C . LYS A 1 185 ? 7.535 10.237 2.784 1.00 74.62 185 LYS A C 1
ATOM 1480 O O . LYS A 1 185 ? 6.559 10.259 3.527 1.00 74.62 185 LYS A O 1
ATOM 1485 N N . GLN A 1 186 ? 7.540 9.666 1.585 1.00 87.38 186 GLN A N 1
ATOM 1486 C CA . GLN A 1 186 ? 6.422 8.889 1.066 1.00 87.38 186 GLN A CA 1
ATOM 1487 C C . GLN A 1 186 ? 6.458 7.462 1.610 1.00 87.38 186 GLN A C 1
ATOM 1489 O O . GLN A 1 186 ? 7.521 6.927 1.948 1.00 87.38 186 GLN A O 1
ATOM 1494 N N . LEU A 1 187 ? 5.282 6.851 1.682 1.00 91.00 187 LEU A N 1
ATOM 1495 C CA . LEU A 1 187 ? 5.110 5.446 1.992 1.00 91.00 187 LEU A CA 1
ATOM 1496 C C . LEU A 1 187 ? 5.856 4.593 0.959 1.00 91.00 187 LEU A C 1
ATOM 1498 O O . LEU A 1 187 ? 5.639 4.720 -0.246 1.00 91.00 187 LEU A O 1
ATOM 1502 N N . ALA A 1 188 ? 6.706 3.691 1.446 1.00 92.44 188 ALA A N 1
ATOM 1503 C CA . ALA A 1 188 ? 7.314 2.652 0.629 1.00 92.44 188 ALA A CA 1
ATOM 1504 C C . ALA A 1 188 ? 6.564 1.331 0.830 1.00 92.44 188 ALA A C 1
ATOM 1506 O O . ALA A 1 188 ? 6.316 0.911 1.962 1.00 92.44 188 ALA A O 1
ATOM 1507 N N . LEU A 1 189 ? 6.234 0.663 -0.272 1.00 95.19 189 LEU A N 1
ATOM 1508 C CA . LEU A 1 189 ? 5.532 -0.612 -0.267 1.00 95.19 189 LEU A CA 1
ATOM 1509 C C . LEU A 1 189 ? 6.457 -1.757 0.182 1.00 95.19 189 LEU A C 1
ATOM 1511 O O . LEU A 1 189 ? 7.667 -1.734 -0.077 1.00 95.19 189 LEU A O 1
ATOM 1515 N N . PRO A 1 190 ? 5.921 -2.804 0.827 1.00 94.12 190 PRO A N 1
ATOM 1516 C CA . PRO A 1 190 ? 6.696 -3.989 1.146 1.00 94.12 190 PRO A CA 1
ATOM 1517 C C . PRO A 1 190 ? 6.940 -4.828 -0.112 1.00 94.12 190 PRO A C 1
ATOM 1519 O O . PRO A 1 190 ? 6.048 -5.024 -0.938 1.00 94.12 190 PRO A O 1
ATOM 1522 N N . GLY A 1 191 ? 8.150 -5.367 -0.236 1.00 92.56 191 GLY A N 1
ATOM 1523 C CA . GLY A 1 191 ? 8.454 -6.427 -1.189 1.00 92.56 191 GLY A CA 1
ATOM 1524 C C . GLY A 1 191 ? 7.712 -7.731 -0.871 1.00 92.56 191 GLY A C 1
ATOM 1525 O O . GLY A 1 191 ? 7.136 -7.870 0.214 1.00 92.56 191 GLY A O 1
ATOM 1526 N N . PRO A 1 192 ? 7.757 -8.714 -1.785 1.00 93.44 192 PRO A N 1
ATOM 1527 C CA . PRO A 1 192 ? 7.057 -9.972 -1.586 1.00 93.44 192 PRO A CA 1
ATOM 1528 C C . PRO A 1 192 ? 7.577 -10.716 -0.339 1.00 93.44 192 PRO A C 1
ATOM 1530 O O . PRO A 1 192 ? 8.795 -10.812 -0.130 1.00 93.44 192 PRO A O 1
ATOM 1533 N N . PRO A 1 193 ? 6.687 -11.244 0.515 1.00 91.38 193 PRO A N 1
ATOM 1534 C CA . PRO A 1 193 ? 7.085 -11.981 1.708 1.00 91.38 193 PRO A CA 1
ATOM 1535 C C . PRO A 1 193 ? 7.525 -13.413 1.362 1.00 91.38 193 PRO A C 1
ATOM 1537 O O . PRO A 1 193 ? 7.048 -14.005 0.400 1.00 91.38 193 PRO A O 1
ATOM 1540 N N . SER A 1 194 ? 8.375 -14.022 2.196 1.00 87.88 194 SER A N 1
ATOM 1541 C CA . SER A 1 194 ? 8.689 -15.461 2.075 1.00 87.88 194 SER A CA 1
ATOM 1542 C C . SER A 1 194 ? 7.567 -16.375 2.565 1.00 87.88 194 SER A C 1
ATOM 1544 O O . SER A 1 194 ? 7.505 -17.544 2.190 1.00 87.88 194 SER A O 1
ATOM 1546 N N . LYS A 1 195 ? 6.687 -15.865 3.432 1.00 87.25 195 LYS A N 1
ATOM 1547 C CA . LYS A 1 195 ? 5.541 -16.592 3.984 1.00 87.25 195 LYS A CA 1
ATOM 1548 C C . LYS A 1 195 ? 4.283 -15.759 3.812 1.00 87.25 195 LYS A C 1
ATOM 1550 O O . LYS A 1 195 ? 4.311 -14.549 4.022 1.00 87.25 195 LYS A O 1
ATOM 1555 N N . SER A 1 196 ? 3.181 -16.415 3.463 1.00 87.62 196 SER A N 1
ATOM 1556 C CA . SER A 1 196 ? 1.870 -15.773 3.468 1.00 87.62 196 SER A CA 1
ATOM 1557 C C . SER A 1 196 ? 1.546 -15.267 4.870 1.00 87.62 196 SER A C 1
ATOM 1559 O O . SER A 1 196 ? 1.751 -15.989 5.848 1.00 87.62 196 SER A O 1
ATOM 1561 N N . TYR A 1 197 ? 0.994 -14.067 4.945 1.00 90.00 197 TYR A N 1
ATOM 1562 C CA . TYR A 1 197 ? 0.402 -13.512 6.151 1.00 90.00 197 TYR A CA 1
ATOM 1563 C C . TYR A 1 197 ? -1.054 -13.167 5.872 1.00 90.00 197 TYR A C 1
ATOM 1565 O O . TYR A 1 197 ? -1.494 -13.120 4.720 1.00 90.00 197 TYR A O 1
ATOM 1573 N N . LYS A 1 198 ? -1.792 -12.941 6.948 1.00 89.06 198 LYS A N 1
ATOM 1574 C CA . LYS A 1 198 ? -3.097 -12.305 6.904 1.00 89.06 198 LYS A CA 1
ATOM 1575 C C . LYS A 1 198 ? -3.044 -11.079 7.786 1.00 89.06 198 LYS A C 1
ATOM 1577 O O . LYS A 1 198 ? -2.232 -11.021 8.707 1.00 89.06 198 LYS A O 1
ATOM 1582 N N . PHE A 1 199 ? -3.903 -10.122 7.477 1.00 89.31 199 PHE A N 1
ATOM 1583 C CA . PHE A 1 199 ? -4.042 -8.948 8.314 1.00 89.31 199 PHE A CA 1
ATOM 1584 C C . PHE A 1 199 ? -4.563 -9.325 9.713 1.00 89.31 199 PHE A C 1
ATOM 1586 O O . PHE A 1 199 ? -4.051 -8.802 10.699 1.00 89.31 199 PHE A O 1
ATOM 1593 N N . ARG A 1 200 ? -5.480 -10.309 9.767 1.00 78.94 200 ARG A N 1
ATOM 1594 C CA . ARG A 1 200 ? -5.932 -11.068 10.942 1.00 78.94 200 ARG A CA 1
ATOM 1595 C C . ARG A 1 200 ? -6.201 -12.536 10.588 1.00 78.94 200 ARG A C 1
ATOM 1597 O O . ARG A 1 200 ? -6.588 -12.816 9.426 1.00 78.94 200 ARG A O 1
#

pLDDT: mean 81.4, std 17.18, range [30.83, 97.81]

Foldseek 3Di:
DDDPPPDWFKAKKWWWWQLQDDDDLDLQRTWTFMDRAVVLSQDPPTDIAGAFQQVVVQCVQVVNSVLCSQTTKMKMKTQDDDDDPQKFKWFWPDWDAPDPPPGWIKTKTHGPPDPTIAIETEDPQFDDAHRMMIIGMGHDDPVSVVVCVVDPSVDRPPPDDDDPVNVVCPDDPPPPDDPDSVVTDHDHHYGGGPDDDDND